Protein AF-A0A1R3L664-F1 (afdb_monomer)

Solvent-accessible surface area (backbone atoms only — not comparable to full-atom values): 15613 Å² total; per-residue (Å²): 133,78,79,76,57,56,64,58,50,55,56,59,74,66,53,54,51,69,59,49,55,58,54,70,74,47,98,76,33,75,44,80,37,55,53,48,30,88,75,47,43,68,49,39,37,76,75,68,62,35,76,42,68,50,37,11,49,63,39,59,48,99,87,72,46,74,72,82,46,66,31,89,98,37,74,29,45,25,65,51,40,22,52,52,50,36,64,74,43,66,68,77,56,63,50,64,65,38,87,75,91,51,81,46,37,48,51,39,30,71,56,20,76,38,68,72,79,79,84,41,71,70,60,43,50,53,51,50,53,57,51,54,76,77,42,92,78,91,79,71,50,44,81,59,94,74,88,62,77,44,43,54,35,54,51,32,64,63,42,74,74,48,61,86,46,64,54,69,38,76,46,76,52,68,72,90,30,82,48,71,42,52,83,74,53,58,65,47,20,63,55,29,36,66,68,16,98,65,64,43,76,48,76,46,78,49,73,61,55,56,58,70,65,20,42,91,41,74,40,52,31,60,57,34,29,55,49,50,47,48,54,39,17,64,76,69,73,25,47,73,43,83,43,43,61,42,52,49,24,38,74,58,48,74,37,64,72,70,80,76,77,77,76,83,125

Sequence (265 aa):
MAARSVLPKFYAEDVHPEGWRVFSAFGKRYVVTANPRIMVEPFVKNFLGADKVLGTEIEVTRSGRATGFVREPGVLVGELKRKAVERELGGEMLPHVGVGDRETDRDFMSICKAVALSREREKDAANIKKLLEEGDLVICPEGTTCREPFLLRFSALFAELTDRIVPVAINTKQSMFYGTSARGWKLFDPYFVFMNPRPTYEITFLNQLPRELTCAGGKSPIEVANYIQRVLGGALGFECTNFTRKDKYAMLAGTDGVVPNKKKG

Organism: Asparagus officinalis (NCBI:txid4686)

InterPro domains:
  IPR002123 Phospholipid/glycerol acyltransferase [SM00563] (30-173)
  IPR023214 HAD superfamily [G3DSA:3.40.50.1000] (19-137)
  IPR056462 Glycerol-3-phosphate acyltransferase RAM2/GPAT1-8, HAD-like domain [PF23270] (2-116)

Secondary structure (DSSP, 8-state):
--SSSHHHHHHHHTS-HHHHHHHHT-SS-EEEEEEEHHHHHHHHHHHH--SEEEEE-EEE-TTS-EEEEEPTT-S--THHHHHHHHHHHTTT---SB----SGGGHHHHTTSSB----S-HHHHHHHHHHHHHHS-----TTSS---SSEEPPPPSHHHHH-S----EEEEEE--S-----TTS-TTHHHHHHHHSSS-EEEEEEPPPPPGGGSGGGT--HHHHHHHHHHHHHHHHTPEE----HHHHHHHHHSS-SPPP-----

pLDDT: mean 80.37, std 14.4, range [33.84, 97.38]

Radius of gyration: 21.71 Å; Cα contacts (8 Å, |Δi|>4): 370; chains: 1; bounding box: 50×45×63 Å

Nearest PDB structures (foldseek):
  3m1y-assembly1_B  TM=6.539E-01  e=5.469E-01  Helicobacter pylori
  3hv2-assembly1_A  TM=5.751E-01  e=2.775E+00  Pseudomonas protegens Pf-5
  4ts5-assembly1_B  TM=4.070E-01  e=1.821E+00  Saccharolobus solfataricus
  7xhj-assembly1_A  TM=4.986E-01  e=4.228E+00  Deinococcus radiodurans R1 = ATCC 13939 = DSM 20539

Foldseek 3Di:
DPPPPPVLVVVLVPPDLVVLVVQVVDPAHEAEELAACVVCVVSCCPPSVHPYYHFFHFDADPVGHGPVHTDPPHGCFAVNSLVSVCVVCVVPDFAQAADDLDPRRVNNRLSHVDHQQNPPLVVSLVSVLVVVVVHDDDDDQQSDDDQPLAGEQGDLSVLVRDLFDKQKAKHWDADPFQLDPLAPPNNCSVVSLVVGPDTDIDIDIDDTDDNCLGVNVVDDSSSSRVVSRVVNCVVSVGHYDHHHCQNVSCVRHVGRPDDPPPDDD

Structure (mmCIF, N/CA/C/O backbone):
data_AF-A0A1R3L664-F1
#
_entry.id   AF-A0A1R3L664-F1
#
loop_
_atom_site.group_PDB
_atom_site.id
_atom_site.type_symbol
_atom_site.label_atom_id
_atom_site.label_alt_id
_atom_site.label_comp_id
_atom_site.label_asym_id
_atom_site.label_entity_id
_atom_site.label_seq_id
_atom_site.pdbx_PDB_ins_code
_atom_site.Cartn_x
_atom_site.Cartn_y
_atom_site.Cartn_z
_atom_site.occupancy
_atom_site.B_iso_or_equiv
_atom_site.auth_seq_id
_atom_site.auth_comp_id
_atom_site.auth_asym_id
_atom_site.auth_atom_id
_atom_site.pdbx_PDB_model_num
ATOM 1 N N . MET A 1 1 ? 25.384 -25.138 -22.104 1.00 43.31 1 MET A N 1
ATOM 2 C CA . MET A 1 1 ? 24.132 -24.424 -21.749 1.00 43.31 1 MET A CA 1
ATOM 3 C C . MET A 1 1 ? 24.065 -23.992 -20.266 1.00 43.31 1 MET A C 1
ATOM 5 O O . MET A 1 1 ? 23.031 -23.499 -19.844 1.00 43.31 1 MET A O 1
ATOM 9 N N . ALA A 1 2 ? 25.154 -24.086 -19.483 1.00 40.94 2 ALA A N 1
ATOM 10 C CA . ALA A 1 2 ? 25.146 -23.864 -18.025 1.00 40.94 2 ALA A CA 1
ATOM 11 C C . ALA A 1 2 ? 25.369 -22.404 -17.555 1.00 40.94 2 ALA A C 1
ATOM 13 O O . ALA A 1 2 ? 25.124 -22.095 -16.397 1.00 40.94 2 ALA A O 1
ATOM 14 N N . ALA A 1 3 ? 25.794 -21.485 -18.433 1.00 41.34 3 ALA A N 1
ATOM 15 C CA . ALA A 1 3 ? 26.107 -20.098 -18.050 1.00 41.34 3 ALA A CA 1
ATOM 16 C C . ALA A 1 3 ? 24.895 -19.137 -18.046 1.00 41.34 3 ALA A C 1
ATOM 18 O O . ALA A 1 3 ? 24.984 -18.037 -17.510 1.00 41.34 3 ALA A O 1
ATOM 19 N N . ARG A 1 4 ? 23.751 -19.526 -18.635 1.00 47.66 4 ARG A N 1
ATOM 20 C CA . ARG A 1 4 ? 22.563 -18.652 -18.773 1.00 47.66 4 ARG A CA 1
ATOM 21 C C . ARG A 1 4 ? 21.697 -18.545 -17.512 1.00 47.66 4 ARG A C 1
ATOM 23 O O . ARG A 1 4 ? 20.854 -17.658 -17.445 1.00 47.66 4 ARG A O 1
ATOM 30 N N . SER A 1 5 ? 21.876 -19.429 -16.536 1.00 54.53 5 SER A N 1
ATOM 31 C CA . SER A 1 5 ? 20.995 -19.553 -15.364 1.00 54.53 5 SER A CA 1
ATOM 32 C C . SER A 1 5 ? 21.541 -18.904 -14.093 1.00 54.53 5 SER A C 1
ATOM 34 O O . SER A 1 5 ? 20.792 -18.733 -13.136 1.00 54.53 5 SER A O 1
ATOM 36 N N . VAL A 1 6 ? 22.819 -18.518 -14.070 1.00 62.19 6 VAL A N 1
ATOM 37 C CA . VAL A 1 6 ? 23.465 -18.005 -12.855 1.00 62.19 6 VAL A CA 1
ATOM 38 C C . VAL A 1 6 ? 22.966 -16.596 -12.524 1.00 62.19 6 VAL A C 1
ATOM 40 O O . VAL A 1 6 ? 22.484 -16.352 -11.424 1.00 62.19 6 VAL A O 1
ATOM 43 N N . LEU A 1 7 ? 23.001 -15.681 -13.494 1.00 67.25 7 LEU A N 1
ATOM 44 C CA . LEU A 1 7 ? 22.648 -14.278 -13.266 1.00 67.25 7 LEU A CA 1
ATOM 45 C C . LEU A 1 7 ? 21.153 -14.054 -12.945 1.00 67.25 7 LEU A C 1
ATOM 47 O O . LEU A 1 7 ? 20.869 -13.339 -11.986 1.00 67.25 7 LEU A O 1
ATOM 51 N N . PRO A 1 8 ? 20.185 -14.686 -13.648 1.00 70.25 8 PRO A N 1
ATOM 52 C CA . PRO A 1 8 ? 18.776 -14.588 -13.265 1.00 70.25 8 PRO A CA 1
ATOM 53 C C . PRO A 1 8 ? 18.496 -15.115 -11.857 1.00 70.25 8 PRO A C 1
ATOM 55 O O . PRO A 1 8 ? 17.687 -14.535 -11.142 1.00 70.25 8 PRO A O 1
ATOM 58 N N . LYS A 1 9 ? 19.183 -16.186 -11.439 1.00 69.31 9 LYS A N 1
ATOM 59 C CA . LYS A 1 9 ? 19.050 -16.726 -10.084 1.00 69.31 9 LYS A CA 1
ATOM 60 C C . LYS A 1 9 ? 19.502 -15.705 -9.036 1.00 69.31 9 LYS A C 1
ATOM 62 O O . LYS A 1 9 ? 18.744 -15.434 -8.114 1.00 69.31 9 LYS A O 1
ATOM 67 N N . PHE A 1 10 ? 20.668 -15.083 -9.226 1.00 70.56 10 PHE A N 1
ATOM 68 C CA . PHE A 1 10 ? 21.146 -14.019 -8.334 1.00 70.56 10 PHE A CA 1
ATOM 69 C C . PHE A 1 10 ? 20.174 -12.832 -8.266 1.00 70.56 10 PHE A C 1
ATOM 71 O O . PHE A 1 10 ? 19.858 -12.359 -7.180 1.00 70.56 10 PHE A O 1
ATOM 78 N N . TYR A 1 11 ? 19.637 -12.383 -9.405 1.00 69.25 11 TYR A N 1
ATOM 79 C CA . TYR A 1 11 ? 18.651 -11.298 -9.411 1.00 69.25 11 TYR A CA 1
ATOM 80 C C . TYR A 1 11 ? 17.331 -11.678 -8.741 1.00 69.25 11 TYR A C 1
ATOM 82 O O . TYR A 1 11 ? 16.733 -10.832 -8.084 1.00 69.25 11 TYR A O 1
ATOM 90 N N . ALA A 1 12 ? 16.876 -12.925 -8.886 1.00 73.25 12 ALA A N 1
ATOM 91 C CA . ALA A 1 12 ? 15.669 -13.413 -8.225 1.00 73.25 12 ALA A CA 1
ATOM 92 C C . ALA A 1 12 ? 15.844 -13.500 -6.699 1.00 73.25 12 ALA A C 1
ATOM 94 O O . ALA A 1 12 ? 14.937 -13.123 -5.962 1.00 73.25 12 ALA A O 1
ATOM 95 N N . GLU A 1 13 ? 17.015 -13.938 -6.226 1.00 71.94 13 GLU A N 1
ATOM 96 C CA . GLU A 1 13 ? 17.358 -13.995 -4.796 1.00 71.94 13 GLU A CA 1
ATOM 97 C C . GLU A 1 13 ? 17.449 -12.603 -4.144 1.00 71.94 13 GLU A C 1
ATOM 99 O O . GLU A 1 13 ? 17.216 -12.469 -2.942 1.00 71.94 13 GLU A O 1
ATOM 104 N N . ASP A 1 14 ? 17.738 -11.562 -4.929 1.00 71.31 14 ASP A N 1
ATOM 105 C CA . ASP A 1 14 ? 17.782 -10.169 -4.471 1.00 71.31 14 ASP A CA 1
ATOM 106 C C . ASP A 1 14 ? 16.427 -9.440 -4.544 1.00 71.31 14 ASP A C 1
ATOM 108 O O . ASP A 1 14 ? 16.324 -8.284 -4.119 1.00 71.31 14 ASP A O 1
ATOM 112 N N . VAL A 1 15 ? 15.360 -10.081 -5.040 1.00 70.69 15 VAL A N 1
ATOM 113 C CA . VAL A 1 15 ? 14.025 -9.466 -5.043 1.00 70.69 15 VAL A CA 1
ATOM 114 C C . VAL A 1 15 ? 13.526 -9.302 -3.610 1.00 70.69 15 VAL A C 1
ATOM 116 O O . VAL A 1 15 ? 13.458 -10.253 -2.833 1.00 70.69 15 VAL A O 1
ATOM 119 N N . HIS A 1 16 ? 13.105 -8.081 -3.267 1.00 71.81 16 HIS A N 1
ATOM 120 C CA . HIS A 1 16 ? 12.584 -7.790 -1.937 1.00 71.81 16 HIS A CA 1
ATOM 121 C C . HIS A 1 16 ? 11.343 -8.657 -1.627 1.00 71.81 16 HIS A C 1
ATOM 123 O O . HIS A 1 16 ? 10.326 -8.515 -2.319 1.00 71.81 16 HIS A O 1
ATOM 129 N N . PRO A 1 17 ? 11.346 -9.472 -0.550 1.00 66.44 17 PRO A N 1
ATOM 130 C CA . PRO A 1 17 ? 10.276 -10.435 -0.275 1.00 66.44 17 PRO A CA 1
ATOM 131 C C . PRO A 1 17 ? 8.874 -9.817 -0.188 1.00 66.44 17 PRO A C 1
ATOM 133 O O . PRO A 1 17 ? 7.928 -10.358 -0.752 1.00 66.44 17 PRO A O 1
ATOM 136 N N . GLU A 1 18 ? 8.723 -8.650 0.453 1.00 62.72 18 GLU A N 1
ATOM 137 C CA . GLU A 1 18 ? 7.417 -7.963 0.505 1.00 62.72 18 GLU A CA 1
ATOM 138 C C . GLU A 1 18 ? 6.971 -7.407 -0.849 1.00 62.72 18 GLU A C 1
ATOM 140 O O . GLU A 1 18 ? 5.781 -7.434 -1.152 1.00 62.72 18 GLU A O 1
ATOM 145 N N . GLY A 1 19 ? 7.909 -6.923 -1.671 1.00 67.00 19 GLY A N 1
ATOM 146 C CA . GLY A 1 19 ? 7.588 -6.424 -3.006 1.00 67.00 19 GLY A CA 1
ATOM 147 C C . GLY A 1 19 ? 7.103 -7.568 -3.889 1.00 67.00 19 GLY A C 1
ATOM 148 O O . GLY A 1 19 ? 6.072 -7.449 -4.545 1.00 67.00 19 GLY A O 1
ATOM 149 N N . TRP A 1 20 ? 7.780 -8.717 -3.810 1.00 76.44 20 TRP A N 1
ATOM 150 C CA . TRP A 1 20 ? 7.365 -9.941 -4.486 1.00 76.44 20 TRP A CA 1
ATOM 151 C C . TRP A 1 20 ? 6.017 -10.470 -3.989 1.00 76.44 20 TRP A C 1
ATOM 153 O O . TRP A 1 20 ? 5.177 -10.851 -4.801 1.00 76.44 20 TRP A O 1
ATOM 163 N N . ARG A 1 21 ? 5.767 -10.454 -2.674 1.00 75.44 21 ARG A N 1
ATOM 164 C CA . ARG A 1 21 ? 4.485 -10.882 -2.094 1.00 75.44 21 ARG A CA 1
ATOM 165 C C . ARG A 1 21 ? 3.314 -10.089 -2.666 1.00 75.44 21 ARG A C 1
ATOM 167 O O . ARG A 1 21 ? 2.293 -10.675 -3.001 1.00 75.44 21 ARG A O 1
ATOM 174 N N . VAL A 1 22 ? 3.461 -8.769 -2.771 1.00 75.88 22 VAL A N 1
ATOM 175 C CA . VAL A 1 22 ? 2.435 -7.914 -3.379 1.00 75.88 22 VAL A CA 1
ATOM 176 C C . VAL A 1 22 ? 2.339 -8.216 -4.870 1.00 75.88 22 VAL A C 1
ATOM 178 O O . VAL A 1 22 ? 1.261 -8.539 -5.342 1.00 75.88 22 VAL A O 1
ATOM 181 N N . PHE A 1 23 ? 3.456 -8.192 -5.598 1.00 82.44 23 PHE A N 1
ATOM 182 C CA . PHE A 1 23 ? 3.488 -8.389 -7.049 1.00 82.44 23 PHE A CA 1
ATOM 183 C C . PHE A 1 23 ? 2.890 -9.732 -7.505 1.00 82.44 23 PHE A C 1
ATOM 185 O O . PHE A 1 23 ? 2.123 -9.772 -8.462 1.00 82.44 23 PHE A O 1
ATOM 192 N N . SER A 1 24 ? 3.200 -10.827 -6.808 1.00 83.00 24 SER A N 1
ATOM 193 C CA . SER A 1 24 ? 2.732 -12.181 -7.144 1.00 83.00 24 SER A CA 1
ATOM 194 C C . SER A 1 24 ? 1.261 -12.443 -6.806 1.00 83.00 24 SER A C 1
ATOM 196 O O . SER A 1 24 ? 0.686 -13.390 -7.336 1.00 83.00 24 SER A O 1
ATOM 198 N N . ALA A 1 25 ? 0.633 -11.608 -5.972 1.00 80.31 25 ALA A N 1
ATOM 199 C CA . ALA A 1 25 ? -0.765 -11.768 -5.572 1.00 80.31 25 ALA A CA 1
ATOM 200 C C . ALA A 1 25 ? -1.781 -11.282 -6.626 1.00 80.31 25 ALA A C 1
ATOM 202 O O . ALA A 1 25 ? -2.979 -11.511 -6.460 1.00 80.31 25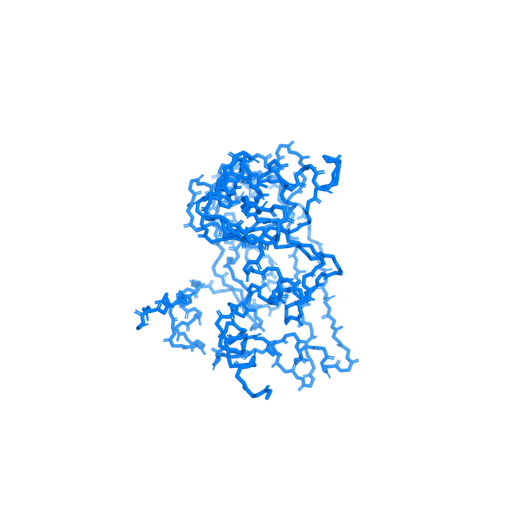 ALA A O 1
ATOM 203 N N . PHE A 1 26 ? -1.337 -10.610 -7.696 1.00 80.69 26 PHE A N 1
ATOM 204 C CA . PHE A 1 26 ? -2.218 -10.053 -8.729 1.00 80.69 26 PHE A CA 1
ATOM 205 C C . PHE A 1 26 ? -2.163 -10.851 -10.031 1.00 80.69 26 PHE A C 1
ATOM 207 O O . PHE A 1 26 ? -1.102 -11.297 -10.462 1.00 80.69 26 PHE A O 1
ATOM 214 N N . GLY A 1 27 ? -3.315 -10.960 -10.701 1.00 85.19 27 GLY A N 1
ATOM 215 C CA . GLY A 1 27 ? -3.420 -11.642 -11.994 1.00 85.19 27 GLY A CA 1
ATOM 216 C C . GLY A 1 27 ? -2.791 -10.882 -13.166 1.00 85.19 27 GLY A C 1
ATOM 217 O O . GLY A 1 27 ? -2.376 -11.516 -14.127 1.00 85.19 27 GLY A O 1
ATOM 218 N N . LYS A 1 28 ? -2.698 -9.544 -13.093 1.00 90.50 28 LYS A N 1
ATOM 219 C CA . LYS A 1 28 ? -2.089 -8.696 -14.132 1.00 90.50 28 LYS A CA 1
ATOM 220 C C . LYS A 1 28 ? -0.966 -7.855 -13.530 1.00 90.50 28 LYS A C 1
ATOM 222 O O . LYS A 1 28 ? -1.206 -7.070 -12.614 1.00 90.50 28 LYS A O 1
ATOM 227 N N . ARG A 1 29 ? 0.254 -8.021 -14.036 1.00 93.06 29 ARG A N 1
ATOM 228 C CA . ARG A 1 29 ? 1.500 -7.565 -13.410 1.00 93.06 29 ARG A CA 1
ATOM 229 C C . ARG A 1 29 ? 2.356 -6.781 -14.397 1.00 93.06 29 ARG A C 1
ATOM 231 O O . ARG A 1 29 ? 2.767 -7.291 -15.438 1.00 93.06 29 ARG A O 1
ATOM 238 N N . TYR A 1 30 ? 2.649 -5.536 -14.043 1.00 94.50 30 TYR A N 1
ATOM 239 C CA . TYR A 1 30 ? 3.444 -4.615 -14.852 1.00 94.50 30 TYR A CA 1
ATOM 240 C C . TYR A 1 30 ? 4.734 -4.263 -14.115 1.00 94.50 30 TYR A C 1
ATOM 242 O O . TYR A 1 30 ? 4.717 -4.025 -12.910 1.00 94.50 30 TYR A O 1
ATOM 250 N N . VAL A 1 31 ? 5.848 -4.195 -14.842 1.00 94.38 31 VAL A N 1
ATOM 251 C CA . VAL A 1 31 ? 7.125 -3.682 -14.328 1.00 94.38 31 VAL A CA 1
ATOM 252 C C . VAL A 1 31 ? 7.443 -2.368 -15.026 1.00 94.38 31 VAL A C 1
ATOM 254 O O . VAL A 1 31 ? 7.498 -2.327 -16.252 1.00 94.38 31 VAL A O 1
ATOM 257 N N . VAL A 1 32 ? 7.685 -1.311 -14.250 1.00 94.38 32 VAL A N 1
ATOM 258 C CA . VAL A 1 32 ? 8.052 0.017 -14.760 1.00 94.38 32 VAL A CA 1
ATOM 259 C C . VAL A 1 32 ? 9.476 0.348 -14.318 1.00 94.38 32 VAL A C 1
ATOM 261 O O . VAL A 1 32 ? 9.757 0.439 -13.124 1.00 94.38 32 VAL A O 1
ATOM 264 N N . THR A 1 33 ? 10.403 0.518 -15.258 1.00 89.44 33 THR A N 1
ATOM 265 C CA . THR A 1 33 ? 11.838 0.630 -14.957 1.00 89.44 33 THR A CA 1
ATOM 266 C C . THR A 1 33 ? 12.525 1.738 -15.749 1.00 89.44 33 THR A C 1
ATOM 268 O O . THR A 1 33 ? 12.215 1.968 -16.908 1.00 89.44 33 THR A O 1
ATOM 271 N N . ALA A 1 34 ? 13.496 2.411 -15.128 1.00 88.75 34 ALA A N 1
ATOM 272 C CA . ALA A 1 34 ? 14.368 3.359 -15.826 1.00 88.75 34 ALA A CA 1
ATOM 273 C C . ALA A 1 34 ? 15.460 2.651 -16.649 1.00 88.75 34 ALA A C 1
ATOM 275 O O . ALA A 1 34 ? 16.098 3.262 -17.505 1.00 88.75 34 ALA A O 1
ATOM 276 N N . ASN A 1 35 ? 15.689 1.359 -16.401 1.00 85.69 35 ASN A N 1
ATOM 277 C CA . ASN A 1 35 ? 16.671 0.581 -17.144 1.00 85.69 35 ASN A CA 1
ATOM 278 C C . ASN A 1 35 ? 16.177 0.295 -18.572 1.00 85.69 35 ASN A C 1
ATOM 280 O O . ASN A 1 35 ? 14.963 0.243 -18.805 1.00 85.69 35 ASN A O 1
ATOM 284 N N . PRO A 1 36 ? 17.092 0.049 -19.526 1.00 86.50 36 PRO A N 1
ATOM 285 C CA . PRO A 1 36 ? 16.715 -0.365 -20.867 1.00 86.50 36 PRO A CA 1
ATOM 286 C C . PRO A 1 36 ? 15.806 -1.599 -20.848 1.00 86.50 36 PRO A C 1
ATOM 288 O O . PRO A 1 36 ? 16.178 -2.633 -20.279 1.00 86.50 36 PRO A O 1
ATOM 291 N N . ARG A 1 37 ? 14.631 -1.523 -21.490 1.00 91.75 37 ARG A N 1
ATOM 292 C CA . ARG A 1 37 ? 13.644 -2.621 -21.482 1.00 91.75 37 ARG A CA 1
ATOM 293 C C . ARG A 1 37 ? 14.264 -3.930 -21.959 1.00 91.75 37 ARG A C 1
ATOM 295 O O . ARG A 1 37 ? 14.068 -4.957 -21.321 1.00 91.75 37 ARG A O 1
ATOM 302 N N . ILE A 1 38 ? 15.075 -3.873 -23.016 1.00 84.19 38 ILE A N 1
ATOM 303 C CA . ILE A 1 38 ? 15.744 -5.041 -23.607 1.00 84.19 38 ILE A CA 1
ATOM 304 C C . ILE A 1 38 ? 16.614 -5.824 -22.607 1.00 84.19 38 ILE A C 1
ATOM 306 O O . ILE A 1 38 ? 16.789 -7.029 -22.763 1.00 84.19 38 ILE A O 1
ATOM 310 N N . MET A 1 39 ? 17.137 -5.166 -21.565 1.00 82.19 39 MET A N 1
ATOM 311 C CA . MET A 1 39 ? 17.951 -5.811 -20.531 1.00 82.19 39 MET A CA 1
ATOM 312 C C . MET A 1 39 ? 17.103 -6.449 -19.428 1.00 82.19 39 MET A C 1
ATOM 314 O O . MET A 1 39 ? 17.485 -7.474 -18.871 1.00 82.19 39 MET A O 1
ATOM 318 N N . VAL A 1 40 ? 15.967 -5.836 -19.089 1.00 84.25 40 VAL A N 1
ATOM 319 C CA . VAL A 1 40 ? 15.145 -6.228 -17.933 1.00 84.25 40 VAL A CA 1
ATOM 320 C C . VAL A 1 40 ? 14.034 -7.195 -18.326 1.00 84.25 40 VAL A C 1
ATOM 322 O O . VAL A 1 40 ? 13.734 -8.126 -17.580 1.00 84.25 40 VAL A O 1
ATOM 325 N N . GLU A 1 41 ? 13.430 -6.996 -19.496 1.00 89.12 41 GLU A N 1
ATOM 326 C CA . GLU A 1 41 ? 12.229 -7.702 -19.940 1.00 89.12 41 GLU A CA 1
ATOM 327 C C . GLU A 1 41 ? 12.379 -9.230 -19.955 1.00 89.12 41 GLU A C 1
ATOM 329 O O . GLU A 1 41 ? 11.503 -9.896 -19.396 1.00 89.12 41 GLU A O 1
ATOM 334 N N . PRO A 1 42 ? 13.481 -9.815 -20.470 1.00 87.69 42 PRO A N 1
ATOM 335 C CA . PRO A 1 42 ? 13.660 -11.263 -20.436 1.00 87.69 42 PRO A CA 1
ATOM 336 C C . PRO A 1 42 ? 13.695 -11.828 -19.014 1.00 87.69 42 PRO A C 1
ATOM 338 O O . PRO A 1 42 ? 13.181 -12.917 -18.778 1.00 87.69 42 PRO A O 1
ATOM 341 N N . PHE A 1 43 ? 14.291 -11.106 -18.062 1.00 84.88 43 PHE A N 1
ATOM 342 C CA . PHE A 1 43 ? 14.362 -11.559 -16.678 1.00 84.88 43 PHE A CA 1
ATOM 343 C C . PHE A 1 43 ? 12.983 -11.502 -16.016 1.00 84.88 43 PHE A C 1
ATOM 345 O O . PHE A 1 43 ? 12.471 -12.514 -15.547 1.00 84.88 43 PHE A O 1
ATOM 352 N N . VAL A 1 44 ? 12.336 -10.338 -16.021 1.00 88.25 44 VAL A N 1
ATOM 353 C CA . VAL A 1 44 ? 11.099 -10.161 -15.249 1.00 88.25 44 VAL A CA 1
ATOM 354 C C . VAL A 1 44 ? 9.912 -10.920 -15.843 1.00 88.25 44 VAL A C 1
ATOM 356 O O . VAL A 1 44 ? 9.057 -11.378 -15.091 1.00 88.25 44 VAL A O 1
ATOM 359 N N . LYS A 1 45 ? 9.864 -11.131 -17.165 1.00 90.94 45 LYS A N 1
ATOM 360 C CA . LYS A 1 45 ? 8.820 -11.968 -17.775 1.00 90.94 45 LYS A CA 1
ATOM 361 C C . LYS A 1 45 ? 9.019 -13.446 -17.450 1.00 90.94 45 LYS A C 1
ATOM 363 O O . LYS A 1 45 ? 8.094 -14.093 -16.975 1.00 90.94 45 LYS A O 1
ATOM 368 N N . ASN A 1 46 ? 10.231 -13.969 -17.652 1.00 87.00 46 ASN A N 1
ATOM 369 C CA . ASN A 1 46 ? 10.476 -15.409 -17.529 1.00 87.00 46 ASN A CA 1
ATOM 370 C C . ASN A 1 46 ? 10.643 -15.886 -16.079 1.00 87.00 46 ASN A C 1
ATOM 372 O O . ASN A 1 46 ? 10.328 -17.034 -15.789 1.00 87.00 46 ASN A O 1
ATOM 376 N N . PHE A 1 47 ? 11.148 -15.035 -15.180 1.00 84.44 47 PHE A N 1
ATOM 377 C CA . PHE A 1 47 ? 11.470 -15.428 -13.801 1.00 84.44 47 PHE A CA 1
ATOM 378 C C . PHE A 1 47 ? 10.519 -14.832 -12.763 1.00 84.44 47 PHE A C 1
ATOM 380 O O . PHE A 1 47 ? 10.291 -15.459 -11.735 1.00 84.44 47 PHE A O 1
ATOM 387 N N . LEU A 1 48 ? 9.951 -13.648 -13.021 1.00 85.06 48 LEU A N 1
ATOM 388 C CA . LEU A 1 48 ? 9.012 -12.996 -12.097 1.00 85.06 48 LEU A CA 1
ATOM 389 C C . LEU A 1 48 ? 7.551 -13.093 -12.568 1.00 85.06 48 LEU A C 1
ATOM 391 O O . LEU A 1 48 ? 6.641 -12.771 -11.813 1.00 85.06 48 LEU A O 1
ATOM 395 N N . GLY A 1 49 ? 7.296 -13.553 -13.796 1.00 89.38 49 GLY A N 1
ATOM 396 C CA . GLY A 1 49 ? 5.941 -13.659 -14.337 1.00 89.38 49 GLY A CA 1
ATOM 397 C C . GLY A 1 49 ? 5.293 -12.306 -14.632 1.00 89.38 49 GLY A C 1
ATOM 398 O O . GLY A 1 49 ? 4.076 -12.186 -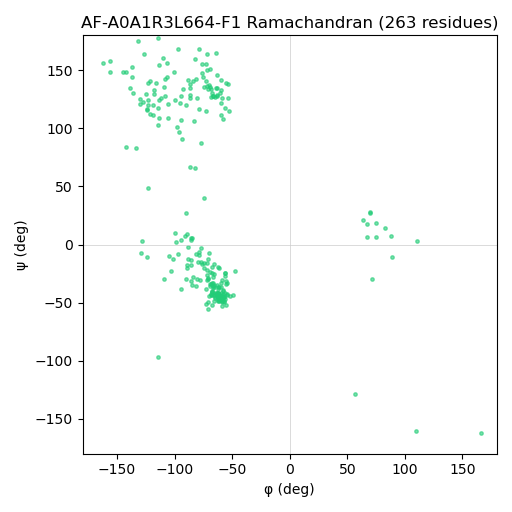14.549 1.00 89.38 49 GLY A O 1
ATOM 399 N N . ALA A 1 50 ? 6.078 -11.270 -14.939 1.00 93.62 50 ALA A N 1
ATOM 400 C CA . ALA A 1 50 ? 5.526 -9.999 -15.398 1.00 93.62 50 ALA A CA 1
ATOM 401 C C . ALA A 1 50 ? 4.800 -10.178 -16.743 1.00 93.62 50 ALA A C 1
ATOM 403 O O . ALA A 1 50 ? 5.348 -10.771 -17.671 1.00 93.62 50 ALA A O 1
ATOM 404 N N . ASP A 1 51 ? 3.610 -9.602 -16.883 1.00 95.12 51 ASP A N 1
ATOM 405 C CA . ASP A 1 51 ? 2.843 -9.641 -18.132 1.00 95.12 51 ASP A CA 1
ATOM 406 C C . ASP A 1 51 ? 3.347 -8.572 -19.114 1.00 95.12 51 ASP A C 1
ATOM 408 O O . ASP A 1 51 ? 3.439 -8.787 -20.328 1.00 95.12 51 ASP A O 1
ATOM 412 N N . LYS A 1 52 ? 3.754 -7.413 -18.584 1.00 95.94 52 LYS A N 1
ATOM 413 C CA . LYS A 1 52 ? 4.263 -6.291 -19.378 1.00 95.94 52 LYS A CA 1
ATOM 414 C C . LYS A 1 52 ? 5.410 -5.569 -18.678 1.00 95.94 52 LYS A C 1
ATOM 416 O O . LYS A 1 52 ? 5.457 -5.472 -17.453 1.00 95.94 52 LYS A O 1
ATOM 421 N N . VAL A 1 53 ? 6.330 -5.040 -19.482 1.00 95.88 53 VAL A N 1
ATOM 422 C CA . VAL A 1 53 ? 7.480 -4.261 -19.017 1.00 95.88 53 VAL A CA 1
ATOM 423 C C . VAL A 1 53 ? 7.513 -2.943 -19.769 1.00 95.88 53 VAL A C 1
ATOM 425 O O . VAL A 1 53 ? 7.567 -2.929 -20.997 1.00 95.88 53 VAL A O 1
ATOM 428 N N . LEU A 1 54 ? 7.477 -1.850 -19.018 1.00 96.31 54 LEU A N 1
ATOM 429 C CA . LEU A 1 54 ? 7.649 -0.489 -19.499 1.00 96.31 54 LEU A CA 1
ATOM 430 C C . LEU A 1 54 ? 9.045 -0.046 -19.063 1.00 96.31 54 LEU A C 1
ATOM 432 O O . LEU A 1 54 ? 9.309 0.104 -17.871 1.00 96.31 54 LEU A O 1
ATOM 436 N N . GLY A 1 55 ? 9.959 0.074 -20.019 1.00 93.69 55 GLY A N 1
ATOM 437 C CA . GLY A 1 55 ? 11.351 0.428 -19.759 1.00 93.69 55 GLY A CA 1
ATOM 438 C C . GLY A 1 55 ? 11.835 1.534 -20.681 1.00 93.69 55 GLY A C 1
ATOM 439 O O . GLY A 1 55 ? 11.127 1.944 -21.597 1.00 93.69 55 GLY A O 1
ATOM 440 N N . THR A 1 56 ? 13.061 1.995 -20.454 1.00 90.38 56 THR A N 1
ATOM 441 C CA . THR A 1 56 ? 13.724 2.919 -21.379 1.00 90.38 56 THR A CA 1
ATOM 442 C C . THR A 1 56 ? 13.958 2.211 -22.715 1.00 90.38 56 THR A C 1
ATOM 444 O O . THR A 1 56 ? 14.539 1.122 -22.754 1.00 90.38 56 THR A O 1
ATOM 447 N N . GLU A 1 57 ? 13.513 2.811 -23.816 1.00 92.94 57 GLU A N 1
ATOM 448 C CA . GLU A 1 57 ? 13.780 2.285 -25.154 1.00 92.94 57 GLU A CA 1
ATOM 449 C C . GLU A 1 57 ? 15.125 2.798 -25.662 1.00 92.94 57 GLU A C 1
ATOM 451 O O . GLU A 1 57 ? 15.462 3.972 -25.513 1.00 92.94 57 GLU A O 1
ATOM 456 N N . ILE A 1 58 ? 15.891 1.914 -26.293 1.00 87.69 58 ILE A N 1
ATOM 457 C CA . ILE A 1 58 ? 17.168 2.262 -26.914 1.00 87.69 58 ILE A CA 1
ATOM 458 C C . ILE A 1 58 ? 17.073 2.118 -28.425 1.00 87.69 58 ILE A C 1
ATOM 460 O O . ILE A 1 58 ? 16.255 1.363 -28.958 1.00 87.69 58 ILE A O 1
ATOM 464 N N . GLU A 1 59 ? 17.915 2.855 -29.126 1.00 89.31 59 GLU A N 1
ATOM 465 C CA . GLU A 1 59 ? 18.040 2.743 -30.562 1.00 89.31 59 GLU A CA 1
ATOM 466 C C . GLU A 1 59 ? 18.672 1.408 -30.951 1.00 89.31 59 GLU A C 1
ATOM 468 O O . GLU A 1 59 ? 19.662 0.942 -30.377 1.00 89.31 59 GLU A O 1
ATOM 473 N N . VAL A 1 60 ? 18.069 0.790 -31.961 1.00 84.88 60 VAL A N 1
ATOM 474 C CA . VAL A 1 60 ? 18.515 -0.473 -32.534 1.00 84.88 60 VAL A CA 1
ATOM 475 C C . VAL A 1 60 ? 18.706 -0.259 -34.028 1.00 84.88 60 VAL A C 1
ATOM 477 O O . VAL A 1 60 ? 17.826 0.282 -34.703 1.00 84.88 60 VAL A O 1
ATOM 480 N N . THR A 1 61 ? 19.865 -0.662 -34.544 1.00 89.25 61 THR A N 1
ATOM 481 C CA . THR A 1 61 ? 20.164 -0.611 -35.977 1.00 89.25 61 THR A CA 1
ATOM 482 C C . THR A 1 61 ? 19.228 -1.533 -36.762 1.00 89.25 61 THR A C 1
ATOM 484 O O . THR A 1 61 ? 18.640 -2.466 -36.218 1.00 89.25 61 THR A O 1
ATOM 487 N N . ARG A 1 62 ? 19.161 -1.361 -38.089 1.00 90.44 62 ARG A N 1
ATOM 488 C CA . ARG A 1 62 ? 18.427 -2.292 -38.974 1.00 90.44 62 ARG A CA 1
ATOM 489 C C . ARG A 1 62 ? 18.901 -3.748 -38.851 1.00 90.44 62 ARG A C 1
ATOM 491 O O . ARG A 1 62 ? 18.133 -4.659 -39.121 1.00 90.44 62 ARG A O 1
ATOM 498 N N . SER A 1 63 ? 20.148 -3.962 -38.425 1.00 90.69 63 SER A N 1
ATOM 499 C CA . SER A 1 63 ? 20.738 -5.282 -38.174 1.00 90.69 63 SER A CA 1
ATOM 500 C C . SER A 1 63 ? 20.471 -5.841 -36.768 1.00 90.69 63 SER A C 1
ATOM 502 O O . SER A 1 63 ? 21.022 -6.882 -36.419 1.00 90.69 63 SER A O 1
ATOM 504 N N . GLY A 1 64 ? 19.658 -5.169 -35.944 1.00 84.62 64 GLY A N 1
ATOM 505 C CA . GLY A 1 64 ? 19.282 -5.646 -34.610 1.00 84.62 64 GLY A CA 1
ATOM 506 C C . GLY A 1 64 ? 20.298 -5.339 -33.504 1.00 84.62 64 GLY A C 1
ATOM 507 O O . GLY A 1 64 ? 20.210 -5.917 -32.423 1.00 84.62 64 GLY A O 1
ATOM 508 N N . ARG A 1 65 ? 21.275 -4.450 -33.738 1.00 83.31 65 ARG A N 1
ATOM 509 C CA . ARG A 1 65 ? 22.302 -4.104 -32.740 1.00 83.31 65 ARG A CA 1
ATOM 510 C C . ARG A 1 65 ? 21.885 -2.868 -31.950 1.00 83.31 65 ARG A C 1
ATOM 512 O O . ARG A 1 65 ? 21.577 -1.840 -32.545 1.00 83.31 65 ARG A O 1
ATOM 519 N N . ALA A 1 66 ? 21.910 -2.961 -30.623 1.00 79.19 66 ALA A N 1
ATOM 520 C CA . ALA A 1 66 ? 21.733 -1.812 -29.740 1.00 79.19 66 ALA A CA 1
ATOM 521 C C . ALA A 1 66 ? 22.877 -0.806 -29.943 1.00 79.19 66 ALA A C 1
ATOM 523 O O . ALA A 1 66 ? 24.045 -1.191 -29.884 1.00 79.19 66 ALA A O 1
ATOM 524 N N . THR A 1 67 ? 22.553 0.465 -30.182 1.00 83.38 67 THR A N 1
ATOM 525 C CA . THR A 1 67 ? 23.557 1.521 -30.416 1.00 83.38 67 THR A CA 1
ATOM 526 C C . THR A 1 67 ? 24.065 2.150 -29.119 1.00 83.38 67 THR A C 1
ATOM 528 O O . THR A 1 67 ? 25.115 2.782 -29.117 1.00 83.38 67 THR A O 1
ATOM 531 N N . GLY A 1 68 ? 23.327 1.972 -28.018 1.00 74.69 68 GLY A N 1
ATOM 532 C CA . GLY A 1 68 ? 23.585 2.624 -26.731 1.00 74.69 68 GLY A CA 1
ATOM 533 C C . GLY A 1 68 ? 22.896 3.983 -26.576 1.00 74.69 68 GLY A C 1
ATOM 534 O O . GLY A 1 68 ? 22.819 4.486 -25.458 1.00 74.69 68 GLY A O 1
ATOM 535 N N . PHE A 1 69 ? 22.337 4.546 -27.651 1.00 81.75 69 PHE A N 1
ATOM 536 C CA . PHE A 1 69 ? 21.547 5.775 -27.586 1.00 81.75 69 PHE A CA 1
ATOM 537 C C . PHE A 1 69 ? 20.116 5.488 -27.134 1.00 81.75 69 PHE A C 1
ATOM 539 O O . PHE A 1 69 ? 19.525 4.465 -27.485 1.00 81.75 69 PHE A O 1
ATOM 546 N N . VAL A 1 70 ? 19.564 6.392 -26.331 1.00 83.62 70 VAL A N 1
ATOM 547 C CA . VAL A 1 70 ? 18.193 6.306 -25.822 1.00 83.62 70 VAL A CA 1
ATOM 548 C C . VAL A 1 70 ? 17.249 6.945 -26.837 1.00 83.62 70 VAL A C 1
ATOM 550 O O . VAL A 1 70 ? 17.533 8.026 -27.344 1.00 83.62 70 VAL A O 1
ATOM 553 N N . ARG A 1 71 ? 16.122 6.288 -27.125 1.00 89.25 71 ARG A N 1
ATOM 554 C CA . ARG A 1 71 ? 15.068 6.852 -27.979 1.00 89.25 71 ARG A CA 1
ATOM 555 C C . ARG A 1 71 ? 14.253 7.894 -27.223 1.00 89.25 71 ARG A C 1
ATOM 557 O O . ARG A 1 71 ? 14.116 7.817 -26.003 1.00 89.25 71 ARG A O 1
ATOM 564 N N . GLU A 1 72 ? 13.635 8.818 -27.952 1.00 88.31 72 GLU A N 1
ATOM 565 C CA . GLU A 1 72 ? 12.608 9.688 -27.374 1.00 88.31 72 GLU A CA 1
ATOM 566 C C . GLU A 1 72 ? 11.505 8.851 -26.689 1.00 88.31 72 GLU A C 1
ATOM 568 O O . GLU A 1 72 ? 11.102 7.812 -27.226 1.00 88.31 72 GLU A O 1
ATOM 573 N N . PRO A 1 73 ? 11.012 9.259 -25.502 1.00 91.25 73 PRO A N 1
ATOM 574 C CA . PRO A 1 73 ? 11.214 10.553 -24.835 1.00 91.25 73 PRO A CA 1
ATOM 575 C C . PRO A 1 73 ? 12.446 10.636 -23.909 1.00 91.25 73 PRO A C 1
ATOM 577 O O . PRO A 1 73 ? 12.578 11.605 -23.167 1.00 91.25 73 PRO A O 1
ATOM 580 N N . GLY A 1 74 ? 13.338 9.642 -23.909 1.00 91.75 74 GLY A N 1
ATOM 581 C CA . GLY A 1 74 ? 14.492 9.590 -23.011 1.00 91.75 74 GLY A CA 1
ATOM 582 C C . GLY A 1 74 ? 14.379 8.501 -21.943 1.00 91.75 74 GLY A C 1
ATOM 583 O O . GLY A 1 74 ? 13.635 7.528 -22.076 1.00 91.75 74 GLY A O 1
ATOM 584 N N . VAL A 1 75 ? 15.161 8.655 -20.872 1.00 89.50 75 VAL A N 1
ATOM 585 C CA . VAL A 1 75 ? 15.190 7.699 -19.756 1.00 89.50 75 VAL A CA 1
ATOM 586 C C . VAL A 1 75 ? 13.857 7.728 -19.009 1.00 89.50 75 VAL A C 1
ATOM 588 O O . VAL A 1 75 ? 13.378 8.789 -18.618 1.00 89.50 75 VAL A O 1
ATOM 591 N N . LEU A 1 76 ? 13.267 6.557 -18.771 1.00 91.81 76 LEU A N 1
ATOM 592 C CA . LEU A 1 76 ? 11.937 6.428 -18.184 1.00 91.81 76 LEU A CA 1
ATOM 593 C C . LEU A 1 76 ? 11.945 6.675 -16.659 1.00 91.81 76 LEU A C 1
ATOM 595 O O . LEU A 1 76 ? 12.064 5.746 -15.855 1.00 91.81 76 LEU A O 1
ATOM 599 N N . VAL A 1 77 ? 11.806 7.939 -16.251 1.00 89.75 77 VAL A N 1
ATOM 600 C CA . VAL A 1 77 ? 11.766 8.394 -14.846 1.00 89.75 77 VAL A CA 1
ATOM 601 C C . VAL A 1 77 ? 10.669 9.437 -14.610 1.00 89.75 77 VAL A C 1
ATOM 603 O O . VAL A 1 77 ? 10.303 10.162 -15.531 1.00 89.75 77 VAL A O 1
ATOM 606 N N . GLY A 1 78 ? 10.153 9.522 -13.377 1.00 88.94 78 GLY A N 1
ATOM 607 C CA . GLY A 1 78 ? 9.200 10.558 -12.961 1.00 88.94 78 GLY A CA 1
ATOM 608 C C . GLY A 1 78 ? 7.947 10.573 -13.833 1.00 88.94 78 GLY A C 1
ATOM 609 O O . GLY A 1 78 ? 7.349 9.525 -14.097 1.00 88.94 78 GLY A O 1
ATOM 610 N N . GLU A 1 79 ? 7.599 11.749 -14.351 1.00 91.38 79 GLU A N 1
ATOM 611 C CA . GLU A 1 79 ? 6.424 11.957 -15.198 1.00 91.38 79 GLU A CA 1
ATOM 612 C C . GLU A 1 79 ? 6.420 11.033 -16.429 1.00 91.38 79 GLU A C 1
ATOM 614 O O . GLU A 1 79 ? 5.361 10.578 -16.863 1.00 91.38 79 GLU A O 1
ATOM 619 N N . LEU A 1 80 ? 7.593 10.668 -16.964 1.00 94.19 80 LEU A N 1
ATOM 620 C CA . LEU A 1 80 ? 7.677 9.734 -18.088 1.00 94.19 80 LEU A CA 1
ATOM 621 C C . LEU A 1 80 ? 7.212 8.324 -17.700 1.00 94.19 80 LEU A C 1
ATOM 623 O O . LEU A 1 80 ? 6.546 7.672 -18.505 1.00 94.19 80 LEU A O 1
ATOM 627 N N . LYS A 1 81 ? 7.479 7.863 -16.465 1.00 93.94 81 LYS A N 1
ATOM 628 C CA . LYS A 1 81 ? 6.923 6.591 -15.963 1.00 93.94 81 LYS A CA 1
ATOM 629 C C . LYS A 1 81 ? 5.405 6.649 -15.903 1.00 93.94 81 LYS A C 1
ATOM 631 O O . LYS A 1 81 ? 4.749 5.716 -16.359 1.00 93.94 81 LYS A O 1
ATOM 636 N N . ARG A 1 82 ? 4.855 7.748 -15.381 1.00 92.25 82 ARG A N 1
ATOM 637 C CA . ARG A 1 82 ? 3.407 7.961 -15.308 1.00 92.25 82 ARG A CA 1
ATOM 638 C C . ARG A 1 82 ? 2.773 7.928 -16.701 1.00 92.25 82 ARG A C 1
ATOM 640 O O . ARG A 1 82 ? 1.898 7.100 -16.936 1.00 92.25 82 ARG A O 1
ATOM 647 N N . LYS A 1 83 ? 3.285 8.730 -17.641 1.00 93.31 83 LYS A N 1
ATOM 648 C CA . LYS A 1 83 ? 2.798 8.785 -19.031 1.00 93.31 83 LYS A CA 1
ATOM 649 C C . LYS A 1 83 ? 2.869 7.429 -19.732 1.00 93.31 83 LYS A C 1
ATOM 651 O O . LYS A 1 83 ? 1.965 7.081 -20.487 1.00 93.31 83 LYS A O 1
ATOM 656 N N . ALA A 1 84 ? 3.926 6.649 -19.492 1.00 94.31 84 ALA A N 1
ATOM 657 C CA . ALA A 1 84 ? 4.045 5.309 -20.061 1.00 94.31 84 ALA A CA 1
ATOM 658 C C . ALA A 1 84 ? 2.970 4.353 -19.525 1.00 94.31 84 ALA A C 1
ATOM 660 O O . ALA A 1 84 ? 2.399 3.593 -20.306 1.00 94.31 84 ALA A O 1
ATOM 661 N N . VAL A 1 85 ? 2.673 4.407 -18.222 1.00 93.12 85 VAL A N 1
ATOM 662 C CA . VAL A 1 85 ? 1.595 3.614 -17.613 1.00 93.12 85 VAL A CA 1
ATOM 663 C C . VAL A 1 85 ? 0.233 4.052 -18.149 1.00 93.12 85 VAL A C 1
ATOM 665 O O . VAL A 1 85 ? -0.530 3.206 -18.603 1.00 93.12 85 VAL A O 1
ATOM 668 N N . GLU A 1 86 ? -0.058 5.353 -18.171 1.00 92.31 86 GLU A N 1
ATOM 669 C CA . GLU A 1 86 ? -1.327 5.889 -18.685 1.00 92.31 86 GLU A CA 1
ATOM 670 C C . GLU A 1 86 ? -1.551 5.497 -20.152 1.00 92.31 86 GLU A C 1
ATOM 672 O O . GLU A 1 86 ? -2.619 4.994 -20.497 1.00 92.31 86 GLU A O 1
ATOM 677 N N . ARG A 1 87 ? -0.529 5.638 -21.011 1.00 91.81 87 ARG A N 1
ATOM 678 C CA . ARG A 1 87 ? -0.607 5.235 -22.424 1.00 91.81 87 ARG A CA 1
ATOM 679 C C . ARG A 1 87 ? -0.868 3.738 -22.582 1.00 91.81 87 ARG A C 1
ATOM 681 O O . ARG A 1 87 ? -1.666 3.351 -23.428 1.00 91.81 87 ARG A O 1
ATOM 688 N N . GLU A 1 88 ? -0.189 2.899 -21.805 1.00 92.88 88 GLU A N 1
ATOM 689 C CA . GLU A 1 88 ? -0.331 1.443 -21.893 1.00 92.88 88 GLU A CA 1
ATOM 690 C C . GLU A 1 88 ? -1.697 0.952 -21.394 1.00 92.88 88 GLU A C 1
ATOM 692 O O . GLU A 1 88 ? -2.221 -0.032 -21.915 1.00 92.88 88 GLU A O 1
ATOM 697 N N . LEU A 1 89 ? -2.276 1.615 -20.391 1.00 88.38 89 LEU A N 1
ATOM 698 C CA . LEU A 1 89 ? -3.569 1.238 -19.815 1.00 88.38 89 LEU A CA 1
ATOM 699 C C . LEU A 1 89 ? -4.759 1.994 -20.430 1.00 88.38 89 LEU A C 1
ATOM 701 O O . LEU A 1 89 ? -5.892 1.802 -19.994 1.00 88.38 89 LEU A O 1
ATOM 705 N N . GLY A 1 90 ? -4.515 2.826 -21.447 1.00 83.56 90 GLY A N 1
ATOM 706 C CA . GLY A 1 90 ? -5.556 3.562 -22.168 1.00 83.56 90 GLY A CA 1
ATOM 707 C C . GLY A 1 90 ? -6.142 4.753 -21.405 1.00 83.56 90 GLY A C 1
ATOM 708 O O . GLY A 1 90 ? -7.227 5.201 -21.747 1.00 83.56 90 GLY A O 1
ATOM 709 N N . GLY A 1 91 ? -5.463 5.258 -20.370 1.00 69.75 91 GLY A N 1
ATOM 710 C CA . GLY A 1 91 ? -5.872 6.426 -19.574 1.00 69.75 91 GLY A CA 1
ATOM 711 C C . GLY A 1 91 ? -7.075 6.210 -18.644 1.00 69.75 91 GLY A C 1
ATOM 712 O O . GLY A 1 91 ? -7.126 6.818 -17.582 1.00 69.75 91 GLY A O 1
ATOM 713 N N . GLU A 1 92 ? -8.004 5.320 -18.994 1.00 68.62 92 GLU A N 1
ATOM 714 C CA . GLU A 1 92 ? -9.209 5.028 -18.205 1.00 68.62 92 GLU A CA 1
ATOM 715 C C . GLU A 1 92 ? -8.970 3.966 -17.120 1.00 68.62 92 GLU A C 1
ATOM 717 O O . GLU A 1 92 ? -9.583 4.004 -16.051 1.00 68.62 92 GLU A O 1
ATOM 722 N N . MET A 1 93 ? -8.060 3.013 -17.358 1.00 71.38 93 MET A N 1
ATOM 723 C CA . MET A 1 93 ? -7.758 1.959 -16.392 1.00 71.38 93 MET A CA 1
ATOM 724 C C . MET A 1 93 ? -6.557 2.339 -15.520 1.00 71.38 93 MET A C 1
ATOM 726 O O . MET A 1 93 ? -5.408 2.283 -15.950 1.00 71.38 93 MET A O 1
ATOM 730 N N . LEU A 1 94 ? -6.818 2.666 -14.256 1.00 78.56 94 LEU A N 1
ATOM 731 C CA . LEU A 1 94 ? -5.771 2.953 -13.275 1.00 78.56 94 LEU A CA 1
ATOM 732 C C . LEU A 1 94 ? -5.218 1.667 -12.635 1.00 78.56 94 LEU A C 1
ATOM 734 O O . LEU A 1 94 ? -5.998 0.755 -12.326 1.00 78.56 94 LEU A O 1
ATOM 738 N N . PRO A 1 95 ? -3.896 1.565 -12.384 1.00 86.94 95 PRO A N 1
ATOM 739 C CA . PRO A 1 95 ? -3.344 0.427 -11.660 1.00 86.94 95 PRO A CA 1
ATOM 740 C C . PRO A 1 95 ? -3.955 0.308 -10.258 1.00 86.94 95 PRO A C 1
ATOM 742 O O . PRO A 1 95 ? -4.150 1.294 -9.551 1.00 86.94 95 PRO A O 1
ATOM 745 N N . HIS A 1 96 ? -4.215 -0.917 -9.807 1.00 83.00 96 HIS A N 1
ATOM 746 C CA . HIS A 1 96 ? -4.779 -1.136 -8.473 1.00 83.00 96 HIS A CA 1
ATOM 747 C C . HIS A 1 96 ? -3.762 -0.884 -7.358 1.00 83.00 96 HIS A C 1
ATOM 749 O O . HIS A 1 96 ? -4.119 -0.334 -6.324 1.00 83.00 96 HIS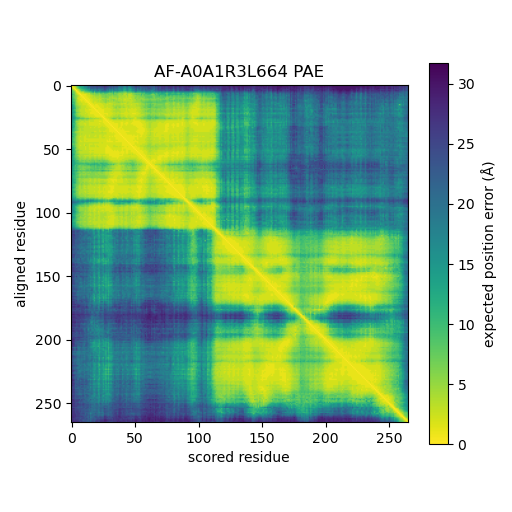 A O 1
ATOM 755 N N . VAL A 1 97 ? -2.500 -1.266 -7.557 1.00 85.31 97 VAL A N 1
ATOM 756 C CA . VAL A 1 97 ? -1.441 -1.144 -6.547 1.00 85.31 97 VAL A CA 1
ATOM 757 C C . VAL A 1 97 ? -0.160 -0.661 -7.209 1.00 85.31 97 VAL A C 1
ATOM 759 O O . VAL A 1 97 ? 0.219 -1.170 -8.264 1.00 85.31 97 VAL A O 1
ATOM 762 N N . GLY A 1 98 ? 0.502 0.309 -6.578 1.00 86.62 98 GLY A N 1
ATOM 763 C CA . GLY A 1 98 ? 1.826 0.792 -6.959 1.00 86.62 98 GLY A CA 1
ATOM 764 C C . GLY A 1 98 ? 2.874 0.359 -5.943 1.00 86.62 98 GLY A C 1
ATOM 765 O O . GLY A 1 98 ? 2.653 0.458 -4.737 1.00 86.62 98 GLY A O 1
ATOM 766 N N . VAL A 1 99 ? 4.022 -0.119 -6.422 1.00 82.06 99 VAL A N 1
ATOM 767 C CA . VAL A 1 99 ? 5.184 -0.433 -5.581 1.00 82.06 99 VAL A CA 1
ATOM 768 C C . VAL A 1 99 ? 6.409 0.227 -6.201 1.00 82.06 99 VAL A C 1
ATOM 770 O O . VAL A 1 99 ? 6.702 0.005 -7.374 1.00 82.06 99 VAL A O 1
ATOM 773 N N . GLY A 1 100 ? 7.119 1.026 -5.412 1.00 79.19 100 GLY A N 1
ATOM 774 C CA . GLY A 1 100 ? 8.312 1.756 -5.825 1.00 79.19 100 GLY A CA 1
ATOM 775 C C . GLY A 1 100 ? 9.107 2.206 -4.606 1.00 79.19 100 GLY A C 1
ATOM 776 O O . GLY A 1 100 ? 8.568 2.306 -3.502 1.00 79.19 100 GLY A O 1
ATOM 777 N N . ASP A 1 101 ? 10.400 2.431 -4.800 1.00 69.94 101 ASP A N 1
ATOM 778 C CA . ASP A 1 101 ? 11.347 2.793 -3.743 1.00 69.94 101 ASP A CA 1
ATOM 779 C C . ASP A 1 101 ? 12.091 4.104 -4.032 1.00 69.94 101 ASP A C 1
ATOM 781 O O . ASP A 1 101 ? 12.747 4.649 -3.143 1.00 69.94 101 ASP A O 1
ATOM 785 N N . ARG A 1 102 ? 11.979 4.643 -5.253 1.00 70.75 102 ARG A N 1
ATOM 786 C CA . ARG A 1 102 ? 12.664 5.867 -5.680 1.00 70.75 102 ARG A CA 1
ATOM 787 C C . ARG A 1 102 ? 11.711 7.042 -5.795 1.00 70.75 102 ARG A C 1
ATOM 789 O O . ARG A 1 102 ? 10.526 6.899 -6.075 1.00 70.75 102 ARG A O 1
ATOM 796 N N . GLU A 1 103 ? 12.261 8.247 -5.679 1.00 68.94 103 GLU A N 1
ATOM 797 C CA . GLU A 1 103 ? 11.487 9.475 -5.897 1.00 68.94 103 GLU A CA 1
ATOM 798 C C . GLU A 1 103 ? 10.892 9.540 -7.307 1.00 68.94 103 GLU A C 1
ATOM 800 O O . GLU A 1 103 ? 9.770 10.003 -7.484 1.00 68.94 103 GLU A O 1
ATOM 805 N N . THR A 1 104 ? 11.600 8.985 -8.292 1.00 78.94 104 THR A N 1
ATOM 806 C CA . THR A 1 104 ? 11.157 8.902 -9.687 1.00 78.94 104 THR A CA 1
ATOM 807 C C . THR A 1 104 ? 10.000 7.927 -9.916 1.00 78.94 104 THR A C 1
ATOM 809 O O . THR A 1 104 ? 9.470 7.889 -11.023 1.00 78.94 104 THR A O 1
ATOM 812 N N . ASP A 1 105 ? 9.604 7.145 -8.908 1.00 80.19 105 ASP A N 1
ATOM 813 C CA . ASP A 1 105 ? 8.445 6.248 -8.960 1.00 80.19 105 ASP A CA 1
ATOM 814 C C . ASP A 1 105 ? 7.152 6.940 -8.513 1.00 80.19 105 ASP A C 1
ATOM 816 O O . ASP A 1 105 ? 6.057 6.480 -8.834 1.00 80.19 105 ASP A O 1
ATOM 820 N N . ARG A 1 106 ? 7.264 8.053 -7.775 1.00 78.44 106 ARG A N 1
ATOM 821 C CA . ARG A 1 106 ? 6.126 8.703 -7.111 1.00 78.44 106 ARG A CA 1
ATOM 822 C C . ARG A 1 106 ? 5.028 9.100 -8.093 1.00 78.44 106 ARG A C 1
ATOM 824 O O . ARG A 1 106 ? 3.859 8.874 -7.801 1.00 78.44 106 ARG A O 1
ATOM 831 N N . ASP A 1 107 ? 5.392 9.604 -9.269 1.00 84.12 107 ASP A N 1
ATOM 832 C CA . ASP A 1 107 ? 4.414 10.083 -10.248 1.00 84.12 107 ASP A CA 1
ATOM 833 C C . ASP A 1 107 ? 3.513 8.960 -10.770 1.00 84.12 107 ASP A C 1
ATOM 835 O O . ASP A 1 107 ? 2.301 9.146 -10.857 1.00 84.12 107 ASP A O 1
ATOM 839 N N . PHE A 1 108 ? 4.058 7.774 -11.066 1.00 87.19 108 PHE A N 1
ATOM 840 C CA . PHE A 1 108 ? 3.216 6.649 -11.484 1.00 87.19 108 PHE A CA 1
ATOM 841 C C . PHE A 1 108 ? 2.512 5.990 -10.290 1.00 87.19 108 PHE A C 1
ATOM 843 O O . PHE A 1 108 ? 1.411 5.480 -10.447 1.00 87.19 108 PHE A O 1
ATOM 850 N N . MET A 1 109 ? 3.102 5.996 -9.090 1.00 83.69 109 MET A N 1
ATOM 851 C CA . MET A 1 109 ? 2.402 5.495 -7.902 1.00 83.69 109 MET A CA 1
ATOM 852 C C . MET A 1 109 ? 1.210 6.381 -7.524 1.00 83.69 109 MET A C 1
ATOM 854 O O . MET A 1 109 ? 0.235 5.879 -6.977 1.00 83.69 109 MET A O 1
ATOM 858 N N . SER A 1 110 ? 1.254 7.676 -7.855 1.00 80.69 110 SER A N 1
ATOM 859 C CA . SER A 1 110 ? 0.167 8.624 -7.580 1.00 80.69 110 SER A CA 1
ATOM 860 C C . SER A 1 110 ? -1.126 8.340 -8.349 1.00 80.69 110 SER A C 1
ATOM 862 O O . SER A 1 110 ? -2.174 8.852 -7.970 1.00 80.69 110 SER A O 1
ATOM 864 N N . ILE A 1 111 ? -1.054 7.531 -9.412 1.00 83.25 111 ILE A N 1
ATOM 865 C CA . ILE A 1 111 ? -2.216 7.087 -10.191 1.00 83.25 111 ILE A CA 1
ATOM 866 C C . ILE A 1 111 ? -2.683 5.678 -9.783 1.00 83.25 111 ILE A C 1
ATOM 868 O O . ILE A 1 111 ? -3.595 5.131 -10.397 1.00 83.25 111 ILE A O 1
ATOM 872 N N . CYS A 1 112 ? -2.052 5.057 -8.779 1.00 84.31 112 CYS A N 1
ATOM 873 C CA . CYS A 1 112 ? -2.430 3.742 -8.267 1.00 84.31 112 CYS A CA 1
ATOM 874 C C . CYS A 1 112 ? -3.484 3.855 -7.155 1.00 84.31 112 CYS A C 1
ATOM 876 O O . CYS A 1 112 ? -3.370 4.709 -6.282 1.00 84.31 112 CYS A O 1
ATOM 878 N N . LYS A 1 113 ? -4.457 2.934 -7.113 1.00 76.25 113 LYS A N 1
ATOM 879 C CA . LYS A 1 113 ? -5.537 2.959 -6.101 1.00 76.25 113 LYS A CA 1
ATOM 880 C C . LYS A 1 113 ? -5.062 2.668 -4.670 1.00 76.25 113 LYS A C 1
ATOM 882 O O . LYS A 1 113 ? -5.619 3.205 -3.721 1.00 76.25 113 LYS A O 1
ATOM 887 N N . ALA A 1 114 ? -4.055 1.812 -4.498 1.00 72.38 114 ALA A N 1
ATOM 888 C CA . ALA A 1 114 ? -3.417 1.545 -3.212 1.00 72.38 114 ALA A CA 1
ATOM 889 C C . ALA A 1 114 ? -1.968 2.040 -3.226 1.00 72.38 114 ALA A C 1
ATOM 891 O O . ALA A 1 114 ? -1.160 1.617 -4.062 1.00 72.38 114 ALA A O 1
ATOM 892 N N . VAL A 1 115 ? -1.650 2.905 -2.263 1.00 66.56 115 VAL A N 1
ATOM 893 C CA . VAL A 1 115 ? -0.354 3.575 -2.136 1.00 66.56 115 VAL A CA 1
ATOM 894 C C . VAL A 1 115 ? 0.300 3.161 -0.820 1.00 66.56 115 VAL A C 1
ATOM 896 O O . VAL A 1 115 ? -0.315 3.221 0.245 1.00 66.56 115 VAL A O 1
ATOM 899 N N . ALA A 1 116 ? 1.557 2.725 -0.880 1.00 66.12 116 ALA A N 1
ATOM 900 C CA . ALA A 1 116 ? 2.351 2.497 0.320 1.00 66.12 116 ALA A CA 1
ATOM 901 C C . ALA A 1 116 ? 2.785 3.841 0.925 1.00 66.12 116 ALA A C 1
ATOM 903 O O . ALA A 1 116 ? 3.261 4.716 0.204 1.00 66.12 116 ALA A O 1
ATOM 904 N N . LEU A 1 117 ? 2.676 3.984 2.248 1.00 69.75 117 LEU A N 1
ATOM 905 C CA . LEU A 1 117 ? 3.176 5.171 2.945 1.00 69.75 117 LEU A CA 1
ATOM 906 C C . LEU A 1 117 ? 4.701 5.268 2.793 1.00 69.75 117 LEU A C 1
ATOM 908 O O . LEU A 1 117 ? 5.430 4.308 3.082 1.00 69.75 117 LEU A O 1
ATOM 912 N N . SER A 1 118 ? 5.187 6.430 2.356 1.00 66.69 118 SER A N 1
ATOM 913 C CA . SER A 1 118 ? 6.597 6.687 2.055 1.00 66.69 118 SER A CA 1
ATOM 914 C C . SER A 1 118 ? 7.450 6.897 3.308 1.00 66.69 118 SER A C 1
ATOM 916 O O . SER A 1 118 ? 8.668 7.022 3.198 1.00 66.69 118 SER A O 1
ATOM 918 N N . ARG A 1 119 ? 6.833 6.884 4.502 1.00 69.44 119 ARG A N 1
ATOM 919 C CA . ARG A 1 119 ? 7.462 7.146 5.814 1.00 69.44 119 ARG A CA 1
ATOM 920 C C . ARG A 1 119 ? 7.931 8.593 5.970 1.00 69.44 119 ARG A C 1
ATOM 922 O O . ARG A 1 119 ? 8.720 8.891 6.863 1.00 69.44 119 ARG A O 1
ATOM 929 N N . GLU A 1 120 ? 7.418 9.483 5.129 1.00 75.50 120 GLU A N 1
ATOM 930 C CA . GLU A 1 120 ? 7.660 10.919 5.181 1.00 75.50 120 GLU A CA 1
ATOM 931 C C . GLU A 1 120 ? 6.330 11.593 5.504 1.00 75.50 120 GLU A C 1
ATOM 933 O O . GLU A 1 120 ? 5.460 11.712 4.643 1.00 75.50 120 GLU A O 1
ATOM 938 N N . ARG A 1 121 ? 6.165 12.017 6.762 1.00 78.69 121 ARG A N 1
ATOM 939 C CA . ARG A 1 121 ? 4.870 12.441 7.317 1.00 78.69 121 ARG A CA 1
ATOM 940 C C . ARG A 1 121 ? 4.160 13.497 6.467 1.00 78.69 121 ARG A C 1
ATOM 942 O O . ARG A 1 121 ? 2.965 13.372 6.243 1.00 78.69 121 ARG A O 1
ATOM 949 N N . GLU A 1 122 ? 4.878 14.514 6.001 1.00 82.50 122 GLU A N 1
ATOM 950 C CA . GLU A 1 122 ? 4.301 15.611 5.210 1.00 82.50 122 GLU A CA 1
ATOM 951 C C . GLU A 1 122 ? 3.826 15.150 3.828 1.00 82.50 122 GLU A C 1
ATOM 953 O O . GLU A 1 122 ? 2.740 15.526 3.387 1.00 82.50 122 GLU A O 1
ATOM 958 N N . LYS A 1 123 ? 4.601 14.285 3.165 1.00 78.06 123 LYS A N 1
ATOM 959 C CA . LYS A 1 123 ? 4.247 13.732 1.850 1.00 78.06 123 LYS A CA 1
ATOM 960 C C . LYS A 1 123 ? 3.082 12.757 1.954 1.00 78.06 123 LYS A C 1
ATOM 962 O O . LYS A 1 123 ? 2.145 12.839 1.165 1.00 78.06 123 LYS A O 1
ATOM 967 N N . ASP A 1 124 ? 3.119 11.880 2.955 1.00 81.81 124 ASP A N 1
ATOM 968 C CA . ASP A 1 124 ? 2.029 10.953 3.251 1.00 81.81 124 ASP A CA 1
ATOM 969 C C . ASP A 1 124 ? 0.738 11.725 3.566 1.00 81.81 124 ASP A C 1
ATOM 971 O O . ASP A 1 124 ? -0.318 11.391 3.035 1.00 81.81 124 ASP A O 1
ATOM 975 N N . ALA A 1 125 ? 0.821 12.815 4.338 1.00 86.62 125 ALA A N 1
ATOM 976 C CA . ALA A 1 125 ? -0.318 13.689 4.613 1.00 86.62 125 ALA A CA 1
ATOM 977 C C . ALA A 1 125 ? -0.900 14.316 3.337 1.00 86.62 125 ALA A C 1
ATOM 979 O O . ALA A 1 125 ? -2.113 14.281 3.139 1.00 86.62 125 ALA A O 1
ATOM 980 N N . ALA A 1 126 ? -0.052 14.879 2.469 1.00 84.75 126 ALA A N 1
ATOM 981 C CA . ALA A 1 126 ? -0.486 15.505 1.221 1.00 84.75 126 ALA A CA 1
ATOM 982 C C . ALA A 1 126 ? -1.166 14.498 0.278 1.00 84.75 126 ALA A C 1
ATOM 984 O O . ALA A 1 126 ? -2.232 14.784 -0.266 1.00 84.75 126 ALA A O 1
ATOM 985 N N . ASN A 1 127 ? -0.593 13.299 0.143 1.00 81.19 127 ASN A N 1
ATOM 986 C CA . ASN A 1 127 ? -1.170 12.233 -0.674 1.00 81.19 127 ASN A CA 1
ATOM 987 C C . ASN A 1 127 ? -2.516 11.752 -0.121 1.00 81.19 127 ASN A C 1
ATOM 989 O O . ASN A 1 127 ? -3.469 11.619 -0.883 1.00 81.19 127 ASN A O 1
ATOM 993 N N . ILE A 1 128 ? -2.617 11.524 1.193 1.00 85.56 128 ILE A N 1
ATOM 994 C CA . ILE A 1 128 ? -3.874 11.094 1.819 1.00 85.56 128 ILE A CA 1
ATOM 995 C C . ILE A 1 128 ? -4.959 12.164 1.645 1.00 85.56 128 ILE A C 1
ATOM 997 O O . ILE A 1 128 ? -6.084 11.809 1.314 1.00 85.56 128 ILE A O 1
ATOM 1001 N N . LYS A 1 129 ? -4.638 13.459 1.810 1.00 87.75 129 LYS A N 1
ATOM 1002 C CA . LYS A 1 129 ? -5.605 14.550 1.577 1.00 87.75 129 LYS A CA 1
ATOM 1003 C C . LYS A 1 129 ? -6.170 14.516 0.164 1.00 87.75 129 LYS A C 1
ATOM 1005 O O . LYS A 1 129 ? -7.383 14.525 0.009 1.00 87.75 129 LYS A O 1
ATOM 1010 N N . LYS A 1 130 ? -5.298 14.409 -0.841 1.00 84.56 130 LYS A N 1
ATOM 1011 C CA . LYS A 1 130 ? -5.718 14.319 -2.241 1.00 84.56 130 LYS A CA 1
ATOM 1012 C C . LYS A 1 130 ? -6.640 13.116 -2.479 1.00 84.56 130 LYS A C 1
ATOM 1014 O O . LYS A 1 130 ? -7.673 13.253 -3.115 1.00 84.56 130 LYS A O 1
ATOM 1019 N N . LEU A 1 131 ? -6.298 11.946 -1.935 1.00 83.50 131 LEU A N 1
ATOM 1020 C CA . LEU A 1 131 ? -7.123 10.741 -2.085 1.00 83.50 131 LEU A CA 1
ATOM 1021 C C . LEU A 1 131 ? -8.486 10.866 -1.386 1.00 83.50 131 LEU A C 1
ATOM 1023 O O . LEU A 1 131 ? -9.479 10.366 -1.903 1.00 83.50 131 LEU A O 1
ATOM 1027 N N . LEU A 1 132 ? -8.548 11.553 -0.241 1.00 87.56 132 LEU A N 1
ATOM 1028 C CA . LEU A 1 132 ? -9.803 11.820 0.471 1.00 87.56 132 LEU A CA 1
ATOM 1029 C C . LEU A 1 132 ? -10.736 12.780 -0.287 1.00 87.56 132 LEU A C 1
ATOM 1031 O O . LEU A 1 132 ? -11.945 12.734 -0.070 1.00 87.56 132 LEU A O 1
ATOM 1035 N N . GLU A 1 133 ? -10.206 13.640 -1.163 1.00 86.06 133 GLU A N 1
ATOM 1036 C CA . GLU A 1 133 ? -11.021 14.478 -2.058 1.00 86.06 133 GLU A CA 1
ATOM 1037 C C . GLU A 1 133 ? -11.692 13.649 -3.165 1.00 86.06 133 GLU A C 1
ATOM 1039 O O . GLU A 1 133 ? -12.770 14.006 -3.637 1.00 86.06 133 GLU A O 1
ATOM 1044 N N . GLU A 1 134 ? -11.075 12.533 -3.563 1.00 83.38 134 GLU A N 1
ATOM 1045 C CA . GLU A 1 134 ? -11.583 11.634 -4.606 1.00 83.38 134 GLU A CA 1
ATOM 1046 C C . GLU A 1 134 ? -12.604 10.615 -4.062 1.00 83.38 134 GLU A C 1
ATOM 1048 O O . GLU A 1 134 ? -13.494 10.184 -4.799 1.00 83.38 134 GLU A O 1
ATOM 1053 N N . GLY A 1 135 ? -12.515 10.232 -2.781 1.00 83.50 135 GLY A N 1
ATOM 1054 C CA . GLY A 1 135 ? -13.471 9.320 -2.150 1.00 83.50 135 GLY A CA 1
ATOM 1055 C C . GLY A 1 135 ? -13.026 8.744 -0.803 1.00 83.50 135 GLY A C 1
ATOM 1056 O O . GLY A 1 135 ? -12.129 9.255 -0.135 1.00 83.50 135 GLY A O 1
ATOM 1057 N N . ASP A 1 136 ? -13.678 7.654 -0.392 1.00 86.56 136 ASP A N 1
ATOM 1058 C CA . ASP A 1 136 ? -13.368 6.968 0.864 1.00 86.56 136 ASP A CA 1
ATOM 1059 C C . ASP A 1 136 ? -12.039 6.194 0.774 1.00 86.56 136 ASP A C 1
ATOM 1061 O O . ASP A 1 136 ? -11.742 5.536 -0.226 1.00 86.56 136 ASP A O 1
ATOM 1065 N N . LEU A 1 137 ? -11.249 6.222 1.853 1.00 88.06 137 LEU A N 1
ATOM 1066 C CA . LEU A 1 137 ? -9.923 5.602 1.919 1.00 88.06 137 LEU A CA 1
ATOM 1067 C C . LEU A 1 137 ? -9.821 4.597 3.072 1.00 88.06 137 LEU A C 1
ATOM 1069 O O . LEU A 1 137 ? -10.248 4.865 4.194 1.00 88.06 137 LEU A O 1
ATOM 1073 N N . VAL A 1 138 ? -9.166 3.461 2.818 1.00 87.44 138 VAL A N 1
ATOM 1074 C CA . VAL A 1 138 ? -8.783 2.496 3.860 1.00 87.44 138 VAL A CA 1
ATOM 1075 C C . VAL A 1 138 ? -7.348 2.771 4.304 1.00 87.44 138 VAL A C 1
ATOM 1077 O O . VAL A 1 138 ? -6.418 2.711 3.500 1.00 87.44 138 VAL A O 1
ATOM 1080 N N . ILE A 1 139 ? -7.156 3.034 5.598 1.00 88.19 139 ILE A N 1
ATOM 1081 C CA . ILE A 1 139 ? -5.839 3.261 6.206 1.00 88.19 139 ILE A CA 1
ATOM 1082 C C . ILE A 1 139 ? -5.575 2.181 7.255 1.00 88.19 139 ILE A C 1
ATOM 1084 O O . ILE A 1 139 ? -6.407 1.939 8.124 1.00 88.19 139 ILE A O 1
ATOM 1088 N N . CYS A 1 140 ? -4.383 1.580 7.216 1.00 88.25 140 CYS A N 1
ATOM 1089 C CA . CYS A 1 140 ? -3.882 0.700 8.274 1.00 88.25 140 CYS A CA 1
ATOM 1090 C C . CYS A 1 140 ? -2.973 1.504 9.223 1.00 88.25 140 CYS A C 1
ATOM 1092 O O . CYS A 1 140 ? -1.786 1.682 8.919 1.00 88.25 140 CYS A O 1
ATOM 1094 N N . PRO A 1 141 ? -3.480 1.997 10.369 1.00 88.69 141 PRO A N 1
ATOM 1095 C CA . PRO A 1 141 ? -2.765 2.968 11.197 1.00 88.69 141 PRO A CA 1
ATOM 1096 C C . PRO A 1 141 ? -1.551 2.387 11.941 1.00 88.69 141 PRO A C 1
ATOM 1098 O O . PRO A 1 141 ? -0.725 3.154 12.432 1.00 88.69 141 PRO A O 1
ATOM 1101 N N . GLU A 1 142 ? -1.401 1.059 11.990 1.00 82.62 142 GLU A N 1
ATOM 1102 C CA . GLU A 1 142 ? -0.223 0.373 12.549 1.00 82.62 142 GLU A CA 1
ATOM 1103 C C . GLU A 1 142 ? 1.053 0.556 11.710 1.00 82.62 142 GLU A C 1
ATOM 1105 O O . GLU A 1 142 ? 2.167 0.401 12.213 1.00 82.62 142 GLU A O 1
ATOM 1110 N N . GLY A 1 143 ? 0.928 0.848 10.408 1.00 70.69 143 GLY A N 1
ATOM 1111 C CA . GLY A 1 143 ? 2.078 1.047 9.510 1.00 70.69 143 GLY A CA 1
ATOM 1112 C C . GLY A 1 143 ? 2.932 -0.207 9.239 1.00 70.69 143 GLY A C 1
ATOM 1113 O O . GLY A 1 143 ? 3.987 -0.131 8.600 1.00 70.69 143 GLY A O 1
ATOM 1114 N N . THR A 1 144 ? 2.505 -1.372 9.723 1.00 66.38 144 THR A N 1
ATOM 1115 C CA . THR A 1 144 ? 3.036 -2.700 9.399 1.00 66.38 144 THR A CA 1
ATOM 1116 C C . THR A 1 144 ? 1.946 -3.732 9.671 1.00 66.38 144 THR A C 1
ATOM 1118 O O . THR A 1 144 ? 1.046 -3.486 10.463 1.00 66.38 144 THR A O 1
ATOM 1121 N N . THR A 1 145 ? 2.021 -4.905 9.049 1.00 69.12 145 THR A N 1
ATOM 1122 C CA . THR A 1 145 ? 1.141 -6.020 9.420 1.00 69.12 145 THR A CA 1
ATOM 1123 C C . THR A 1 145 ? 1.525 -6.555 10.796 1.00 69.12 145 THR A C 1
ATOM 1125 O O . THR A 1 145 ? 2.721 -6.724 11.057 1.00 69.12 145 THR A O 1
ATOM 1128 N N . CYS A 1 146 ? 0.543 -6.855 11.650 1.00 68.88 146 CYS A N 1
ATOM 1129 C CA . CYS A 1 146 ? 0.677 -7.635 12.879 1.00 68.88 146 CYS A CA 1
ATOM 1130 C C . CYS A 1 146 ? -0.239 -8.860 12.837 1.00 68.88 146 CYS A C 1
ATOM 1132 O O . CYS A 1 146 ? -1.320 -8.804 12.264 1.00 68.88 146 CYS A O 1
ATOM 1134 N N . ARG A 1 147 ? 0.254 -9.991 13.342 1.00 70.56 147 ARG A N 1
ATOM 1135 C CA . ARG A 1 147 ? -0.479 -11.268 13.385 1.00 70.56 147 ARG A CA 1
ATOM 1136 C C . ARG A 1 147 ? -0.479 -11.890 14.779 1.00 70.56 147 ARG A C 1
ATOM 1138 O O . ARG A 1 147 ? -1.006 -12.975 14.952 1.00 70.56 147 ARG A O 1
ATOM 1145 N N . GLU A 1 148 ? 0.111 -11.188 15.738 1.00 77.62 148 GLU A N 1
ATOM 1146 C CA . GLU A 1 148 ? 0.042 -11.544 17.148 1.00 77.62 148 GLU A CA 1
ATOM 1147 C C . GLU A 1 148 ? -1.278 -11.009 17.730 1.00 77.62 148 GLU A C 1
ATOM 1149 O O . GLU A 1 148 ? -1.840 -10.072 17.152 1.00 77.62 148 GLU A O 1
ATOM 1154 N N . PRO A 1 149 ? -1.775 -11.543 18.862 1.00 85.00 149 PRO A N 1
ATOM 1155 C CA . PRO A 1 149 ? -3.043 -11.130 19.479 1.00 85.00 149 PRO A CA 1
ATOM 1156 C C . PRO A 1 149 ? -2.949 -9.765 20.194 1.00 85.00 149 PRO A C 1
ATOM 1158 O O . PRO A 1 149 ? -3.493 -9.565 21.281 1.00 85.00 149 PRO A O 1
ATOM 1161 N N . PHE A 1 150 ? -2.236 -8.814 19.592 1.00 86.44 150 PHE A N 1
ATOM 1162 C CA . PHE A 1 150 ? -2.076 -7.454 20.075 1.00 86.44 150 PHE A CA 1
ATOM 1163 C C . PHE A 1 150 ? -2.011 -6.448 18.920 1.00 86.44 150 PHE A C 1
ATOM 1165 O O . PHE A 1 150 ? -1.489 -6.732 17.838 1.00 86.44 150 PHE A O 1
ATOM 1172 N N . LEU A 1 151 ? -2.504 -5.240 19.177 1.00 89.94 151 LEU A N 1
ATOM 1173 C CA . LEU A 1 151 ? -2.429 -4.098 18.274 1.00 89.94 151 LEU A CA 1
ATOM 1174 C C . LEU A 1 151 ? -1.190 -3.260 18.590 1.00 89.94 151 LEU A C 1
ATOM 1176 O O . LEU A 1 151 ? -0.919 -2.927 19.749 1.00 89.94 151 LEU A O 1
ATOM 1180 N N . LEU A 1 152 ? -0.452 -2.880 17.548 1.00 89.56 152 LEU A N 1
ATOM 1181 C CA . LEU A 1 152 ? 0.634 -1.904 17.653 1.00 89.56 152 LEU A CA 1
ATOM 1182 C C . LEU A 1 152 ? 0.093 -0.492 17.866 1.00 89.56 152 LEU A C 1
ATOM 1184 O O . LEU A 1 152 ? -1.072 -0.209 17.580 1.00 89.56 152 LEU A O 1
ATOM 1188 N N . ARG A 1 153 ? 0.967 0.419 18.302 1.00 91.50 153 ARG A N 1
ATOM 1189 C CA . ARG A 1 153 ? 0.640 1.840 18.434 1.00 91.50 153 ARG A CA 1
ATOM 1190 C C . ARG A 1 153 ? 0.211 2.423 17.087 1.00 91.50 153 ARG A C 1
ATOM 1192 O O . ARG A 1 153 ? 0.972 2.396 16.118 1.00 91.50 153 ARG A O 1
ATOM 1199 N N . PHE A 1 154 ? -0.958 3.048 17.052 1.00 93.38 154 PHE A N 1
ATOM 1200 C CA . PHE A 1 154 ? -1.461 3.706 15.849 1.00 93.38 154 PHE A CA 1
ATOM 1201 C C . PHE A 1 154 ? -0.748 5.036 15.578 1.00 93.38 154 PHE A C 1
ATOM 1203 O O . PHE A 1 154 ? -0.372 5.777 16.489 1.00 93.38 154 PHE A O 1
ATOM 1210 N N . SER A 1 155 ? -0.540 5.348 14.299 1.00 90.12 155 SER A N 1
ATOM 1211 C CA . SER A 1 155 ? -0.204 6.703 13.859 1.00 90.12 155 SER A CA 1
ATOM 1212 C C . SER A 1 155 ? -1.425 7.610 13.988 1.00 90.12 155 SER A C 1
ATOM 1214 O O . SER A 1 155 ? -2.508 7.231 13.560 1.00 90.12 155 SER A O 1
ATOM 1216 N N . ALA A 1 156 ? -1.241 8.825 14.505 1.00 93.12 156 ALA A N 1
ATOM 1217 C CA . ALA A 1 156 ? -2.311 9.817 14.613 1.00 93.12 156 ALA A CA 1
ATOM 1218 C C . ALA A 1 156 ? -2.627 10.541 13.291 1.00 93.12 156 ALA A C 1
ATOM 1220 O O . ALA A 1 156 ? -3.598 11.289 13.226 1.00 93.12 156 ALA A O 1
ATOM 1221 N N . LEU A 1 157 ? -1.837 10.304 12.233 1.00 91.69 157 LEU A N 1
ATOM 1222 C CA . LEU A 1 157 ? -1.924 11.057 10.980 1.00 91.69 157 LEU A CA 1
ATOM 1223 C C . LEU A 1 157 ? -3.335 11.049 10.380 1.00 91.69 157 LEU A C 1
ATOM 1225 O O . LEU A 1 157 ? -3.815 12.091 9.974 1.00 91.69 157 LEU A O 1
ATOM 1229 N N . PHE A 1 158 ? -4.026 9.909 10.354 1.00 92.38 158 PHE A N 1
ATOM 1230 C CA . PHE A 1 158 ? -5.366 9.843 9.759 1.00 92.38 158 PHE A CA 1
ATOM 1231 C C . PHE A 1 158 ? -6.389 10.725 10.497 1.00 92.38 158 PHE A C 1
ATOM 1233 O O . PHE A 1 158 ? -7.248 11.323 9.855 1.00 92.38 158 PHE A O 1
ATOM 1240 N N . ALA A 1 159 ? -6.270 10.848 11.824 1.00 94.38 159 ALA A N 1
ATOM 1241 C CA . ALA A 1 159 ? -7.171 11.654 12.645 1.00 94.38 159 ALA A CA 1
ATOM 1242 C C . ALA A 1 159 ? -6.953 13.161 12.441 1.00 94.38 159 ALA A C 1
ATOM 1244 O O . ALA A 1 159 ? -7.853 13.952 12.691 1.00 94.38 159 ALA A O 1
ATOM 1245 N N . GLU A 1 160 ? -5.774 13.573 11.966 1.00 93.69 160 GLU A N 1
ATOM 1246 C CA . GLU A 1 160 ? -5.503 14.963 11.574 1.00 93.69 160 GLU A CA 1
ATOM 1247 C C . GLU A 1 160 ? -6.153 15.340 10.237 1.00 93.69 160 GLU A C 1
ATOM 1249 O O . GLU A 1 160 ? -6.275 16.521 9.920 1.00 93.69 160 GLU A O 1
ATOM 1254 N N . LEU A 1 161 ? -6.501 14.343 9.419 1.00 93.12 161 LEU A N 1
ATOM 1255 C CA . LEU A 1 161 ? -6.872 14.538 8.019 1.00 93.12 161 LEU A CA 1
ATOM 1256 C C . LEU A 1 161 ? -8.378 14.451 7.773 1.00 93.12 161 LEU A C 1
ATOM 1258 O O . LEU A 1 161 ? -8.849 14.987 6.774 1.00 93.12 161 LEU A O 1
ATOM 1262 N N . THR A 1 162 ? -9.129 13.787 8.652 1.00 93.75 162 THR A N 1
ATOM 1263 C CA . THR A 1 162 ? -10.582 13.645 8.525 1.00 93.75 162 THR A CA 1
ATOM 1264 C C . THR A 1 162 ? -11.246 13.385 9.874 1.00 93.75 162 THR A C 1
ATOM 1266 O O . THR A 1 162 ? -10.688 12.710 10.737 1.00 93.75 162 THR A O 1
ATOM 1269 N N . ASP A 1 163 ? -12.477 13.873 10.023 1.00 93.56 163 ASP A N 1
ATOM 1270 C CA . ASP A 1 163 ? -13.366 13.564 11.148 1.00 93.56 163 ASP A CA 1
ATOM 1271 C C . ASP A 1 163 ? -14.374 12.449 10.818 1.00 93.56 163 ASP A C 1
ATOM 1273 O O . ASP A 1 163 ? -15.093 11.964 11.687 1.00 93.56 163 ASP A O 1
ATOM 1277 N N . ARG A 1 164 ? -14.452 12.006 9.558 1.00 94.19 164 ARG A N 1
ATOM 1278 C CA . ARG A 1 164 ? -15.334 10.906 9.145 1.00 94.19 164 ARG A CA 1
ATOM 1279 C C . ARG A 1 164 ? -14.554 9.600 9.195 1.00 94.19 164 ARG A C 1
ATOM 1281 O O . ARG A 1 164 ? -13.892 9.232 8.230 1.00 94.19 164 ARG A O 1
ATOM 1288 N N . ILE A 1 165 ? -14.609 8.926 10.342 1.00 96.12 165 ILE A N 1
ATOM 1289 C CA . ILE A 1 165 ? -13.789 7.740 10.614 1.00 96.12 165 ILE A CA 1
ATOM 1290 C C . ILE A 1 165 ? -14.684 6.554 10.971 1.00 96.12 165 ILE A C 1
ATOM 1292 O O . ILE A 1 165 ? -15.454 6.621 11.928 1.00 96.12 165 ILE A O 1
ATOM 1296 N N . VAL A 1 166 ? -14.542 5.453 10.231 1.00 96.44 166 VAL A N 1
ATOM 1297 C CA . VAL A 1 166 ? -15.209 4.169 10.493 1.00 96.44 166 VAL A CA 1
ATOM 1298 C C . VAL A 1 166 ? -14.144 3.139 10.883 1.00 96.44 166 VAL A C 1
ATOM 1300 O O . VAL A 1 166 ? -13.355 2.734 10.027 1.00 96.44 166 VAL A O 1
ATOM 1303 N N . PRO A 1 167 ? -14.066 2.712 12.156 1.00 96.19 167 PRO A N 1
ATOM 1304 C CA . PRO A 1 167 ? -13.142 1.662 12.561 1.00 96.19 167 PRO A CA 1
ATOM 1305 C C . PRO A 1 167 ? -13.558 0.310 11.974 1.00 96.19 167 PRO A C 1
ATOM 1307 O O . PRO A 1 167 ? -14.720 -0.089 12.066 1.00 96.19 167 PRO A O 1
ATOM 1310 N N . VAL A 1 168 ? -12.597 -0.422 11.413 1.00 93.94 168 VAL A N 1
ATOM 1311 C CA . VAL A 1 168 ? -12.817 -1.765 10.865 1.00 93.94 168 VAL A CA 1
ATOM 1312 C C . VAL A 1 168 ? -11.849 -2.732 11.530 1.00 93.94 168 VAL A C 1
ATOM 1314 O O . VAL A 1 168 ? -10.632 -2.597 11.404 1.00 93.94 168 VAL A O 1
ATOM 1317 N N . ALA A 1 169 ? -12.392 -3.702 12.259 1.00 92.50 169 ALA A N 1
ATOM 1318 C CA . ALA A 1 169 ? -11.627 -4.767 12.886 1.00 92.50 169 ALA A CA 1
ATOM 1319 C C . ALA A 1 169 ? -11.436 -5.912 11.887 1.00 92.50 169 ALA A C 1
ATOM 1321 O O . ALA A 1 169 ? -12.402 -6.378 11.286 1.00 92.50 169 ALA A O 1
ATOM 1322 N N . ILE A 1 170 ? -10.192 -6.359 11.707 1.00 87.69 170 ILE A N 1
ATOM 1323 C CA . ILE A 1 170 ? -9.851 -7.466 10.809 1.00 87.69 170 ILE A CA 1
ATOM 1324 C C . ILE A 1 170 ? -9.105 -8.525 11.614 1.00 87.69 170 ILE A C 1
ATOM 1326 O O . ILE A 1 170 ? -7.995 -8.280 12.083 1.00 87.69 170 ILE A O 1
ATOM 1330 N N . ASN A 1 171 ? -9.695 -9.711 11.741 1.00 84.31 171 ASN A N 1
ATOM 1331 C CA . ASN A 1 171 ? -9.067 -10.865 12.371 1.00 84.31 171 ASN A CA 1
ATOM 1332 C C . ASN A 1 171 ? -8.69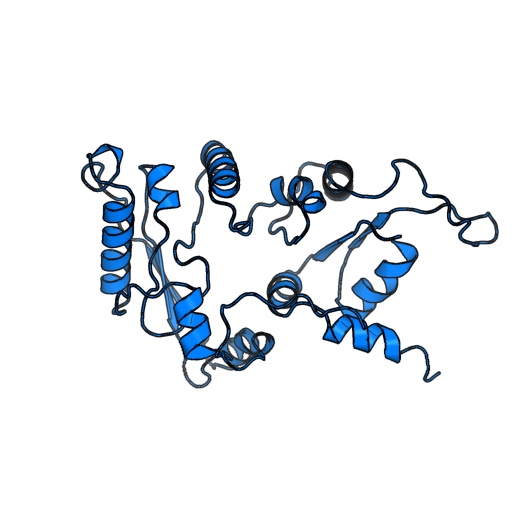7 -11.907 11.312 1.00 84.31 171 ASN A C 1
ATOM 1334 O O . ASN A 1 171 ? -9.534 -12.321 10.512 1.00 84.31 171 ASN A O 1
ATOM 1338 N N . THR A 1 172 ? -7.443 -12.355 11.312 1.00 77.25 172 THR A N 1
ATOM 1339 C CA . THR A 1 172 ? -7.004 -13.463 10.454 1.00 77.25 172 THR A CA 1
ATOM 1340 C C . THR A 1 172 ? -7.004 -14.740 11.281 1.00 77.25 172 THR A C 1
ATOM 1342 O O . THR A 1 172 ? -6.066 -14.987 12.036 1.00 77.25 172 THR A O 1
ATOM 1345 N N . LYS A 1 173 ? -8.034 -15.576 11.135 1.00 74.50 173 LYS A N 1
ATOM 1346 C CA . LYS A 1 173 ? -8.083 -16.876 11.806 1.00 74.50 173 LYS A CA 1
ATOM 1347 C C . LYS A 1 173 ? -7.093 -17.831 11.147 1.00 74.50 173 LYS A C 1
ATOM 1349 O O . LYS A 1 173 ? -7.233 -18.201 9.981 1.00 74.50 173 LYS A O 1
ATOM 1354 N N . GLN A 1 174 ? -6.088 -18.219 11.920 1.00 68.00 174 GLN A N 1
ATOM 1355 C CA . GLN A 1 174 ? -5.100 -19.235 11.569 1.00 68.00 174 GLN A CA 1
ATOM 1356 C C . GLN A 1 174 ? -5.370 -20.478 12.425 1.00 68.00 174 GLN A C 1
ATOM 1358 O O . GLN A 1 174 ? -5.781 -20.350 13.576 1.00 68.00 174 GLN A O 1
ATOM 1363 N N . SER A 1 175 ? -5.199 -21.675 11.858 1.00 69.31 175 SER A N 1
ATOM 1364 C CA . SER A 1 175 ? -5.425 -22.940 12.564 1.00 69.31 175 SER A CA 1
ATOM 1365 C C . SER A 1 175 ? -4.119 -23.713 12.734 1.00 69.31 175 SER A C 1
ATOM 1367 O O . SER A 1 175 ? -3.359 -23.440 13.654 1.00 69.31 175 SER A O 1
ATOM 1369 N N . MET A 1 176 ? -3.841 -24.668 11.852 1.00 69.38 176 MET A N 1
ATOM 1370 C CA . MET A 1 176 ? -2.701 -25.581 11.942 1.00 69.38 176 MET A CA 1
ATOM 1371 C C . MET A 1 176 ? -1.350 -24.909 11.650 1.00 69.38 176 MET A C 1
ATOM 1373 O O . MET A 1 176 ? -0.333 -25.319 12.203 1.00 69.38 176 MET A O 1
ATOM 1377 N N . PHE A 1 177 ? -1.320 -23.885 10.795 1.00 70.94 177 PHE A N 1
ATOM 1378 C CA . PHE A 1 177 ? -0.087 -23.254 10.325 1.00 70.94 177 PHE A CA 1
ATOM 1379 C C . PHE A 1 177 ? -0.068 -21.762 10.662 1.00 70.94 177 PHE A C 1
ATOM 1381 O O . PHE A 1 177 ? -0.826 -20.965 10.099 1.00 70.94 177 PHE A O 1
ATOM 1388 N N . TYR A 1 178 ? 0.842 -21.381 11.561 1.00 66.12 178 TYR A N 1
ATOM 1389 C CA . TYR A 1 178 ? 1.056 -19.993 11.963 1.00 66.12 178 TYR A CA 1
ATOM 1390 C C . TYR A 1 178 ? 1.983 -19.293 10.963 1.00 66.12 178 TYR A C 1
ATOM 1392 O O . TYR A 1 178 ? 3.182 -19.560 10.893 1.00 66.12 178 TYR A O 1
ATOM 1400 N N . GLY A 1 179 ? 1.420 -18.412 10.137 1.00 58.28 179 GLY A N 1
ATOM 1401 C CA . GLY A 1 179 ? 2.174 -17.680 9.119 1.00 58.28 179 GLY A CA 1
ATOM 1402 C C . GLY A 1 179 ? 2.884 -16.458 9.691 1.00 58.28 179 GLY A C 1
ATOM 1403 O O . GLY A 1 179 ? 2.500 -15.343 9.347 1.00 58.28 179 GLY A O 1
ATOM 1404 N N . THR A 1 180 ? 3.867 -16.632 10.578 1.00 60.38 180 THR A N 1
ATOM 1405 C CA . THR A 1 180 ? 4.710 -15.531 11.083 1.00 60.38 180 THR A CA 1
ATOM 1406 C C . THR A 1 180 ? 6.196 -15.901 11.056 1.00 60.38 180 THR A C 1
ATOM 1408 O O . THR A 1 180 ? 6.836 -16.277 12.034 1.00 60.38 180 THR A O 1
ATOM 1411 N N . SER A 1 181 ? 6.824 -15.742 9.902 1.00 53.75 181 SER A N 1
ATOM 1412 C CA . SER A 1 181 ? 8.271 -15.888 9.755 1.00 53.75 181 SER A CA 1
ATOM 1413 C C . SER A 1 181 ? 8.972 -14.567 10.078 1.00 53.75 181 SER A C 1
ATOM 1415 O O . SER A 1 181 ? 9.612 -13.921 9.246 1.00 53.75 181 SER A O 1
ATOM 1417 N N . ALA A 1 182 ? 8.898 -14.164 11.348 1.00 48.53 182 ALA A N 1
ATOM 1418 C CA . ALA A 1 182 ? 9.678 -13.034 11.846 1.00 48.53 182 ALA A CA 1
ATOM 1419 C C . ALA A 1 182 ? 11.201 -13.259 11.731 1.00 48.53 182 ALA A C 1
ATOM 1421 O O . ALA A 1 182 ? 11.957 -12.298 11.654 1.00 48.53 182 ALA A O 1
ATOM 1422 N N . ARG A 1 183 ? 11.650 -14.518 11.618 1.00 49.09 183 ARG A N 1
ATOM 1423 C CA . ARG A 1 183 ? 13.064 -14.916 11.474 1.00 49.09 183 ARG A CA 1
ATOM 1424 C C . ARG A 1 183 ? 13.574 -15.008 10.024 1.00 49.09 183 ARG A C 1
ATOM 1426 O O . ARG A 1 183 ? 14.511 -15.748 9.748 1.00 49.09 183 ARG A O 1
ATOM 1433 N N . GLY A 1 184 ? 12.987 -14.249 9.095 1.00 51.03 184 GLY A N 1
ATOM 1434 C CA . GLY A 1 184 ? 13.683 -13.883 7.850 1.00 51.03 184 GLY A CA 1
ATOM 1435 C C . GLY A 1 184 ? 13.185 -14.497 6.540 1.00 51.03 184 GLY A C 1
ATOM 1436 O O . GLY A 1 184 ? 13.757 -14.185 5.503 1.00 51.03 184 GLY A O 1
ATOM 1437 N N . TRP A 1 185 ? 12.104 -15.285 6.535 1.00 51.69 185 TRP A N 1
ATOM 1438 C CA . TRP A 1 185 ? 11.526 -15.835 5.295 1.00 51.69 185 TRP A CA 1
ATOM 1439 C C . TRP A 1 185 ? 10.055 -15.450 5.107 1.00 51.69 185 TRP A C 1
ATOM 1441 O O . TRP A 1 185 ? 9.229 -16.296 4.772 1.00 51.69 185 TRP A O 1
ATOM 1451 N N . LYS A 1 186 ? 9.739 -14.155 5.270 1.00 51.50 186 LYS A N 1
ATOM 1452 C CA . LYS A 1 186 ? 8.378 -13.578 5.153 1.00 51.50 186 LYS A CA 1
ATOM 1453 C C . LYS A 1 186 ? 7.589 -14.008 3.914 1.00 51.50 186 LYS A C 1
ATOM 1455 O O . LYS A 1 186 ? 6.361 -13.983 3.924 1.00 51.50 186 LYS A O 1
ATOM 1460 N N . LEU A 1 187 ? 8.284 -14.434 2.859 1.00 50.44 187 LEU A N 1
ATOM 1461 C CA . LEU A 1 187 ? 7.688 -15.033 1.669 1.00 50.44 187 LEU A CA 1
ATOM 1462 C C . LEU A 1 187 ? 6.794 -16.245 1.976 1.00 50.44 187 LEU A C 1
ATOM 1464 O O . LEU A 1 187 ? 5.797 -16.450 1.291 1.00 50.44 187 LEU A O 1
ATOM 1468 N N . PHE A 1 188 ? 7.121 -17.038 2.995 1.00 57.59 188 PHE A N 1
ATOM 1469 C CA . PHE A 1 188 ? 6.329 -18.213 3.341 1.00 57.59 188 PHE A CA 1
ATOM 1470 C C . PHE A 1 188 ? 5.095 -17.889 4.179 1.00 57.59 188 PHE A C 1
ATOM 1472 O O . PHE A 1 188 ? 4.252 -18.758 4.354 1.00 57.59 188 PHE A O 1
ATOM 1479 N N . ASP A 1 189 ? 4.920 -16.661 4.664 1.00 65.62 189 ASP A N 1
ATOM 1480 C CA . ASP A 1 189 ? 3.764 -16.327 5.496 1.00 65.62 189 ASP A CA 1
ATOM 1481 C C . ASP A 1 189 ? 2.419 -16.575 4.791 1.00 65.62 189 ASP A C 1
ATOM 1483 O O . ASP A 1 189 ? 1.564 -17.230 5.388 1.00 65.62 189 ASP A O 1
ATOM 1487 N N . PRO A 1 190 ? 2.195 -16.123 3.537 1.00 57.22 190 PRO A N 1
ATOM 1488 C CA . PRO A 1 190 ? 1.007 -16.507 2.780 1.00 57.22 190 PRO A CA 1
ATOM 1489 C C . PRO A 1 190 ? 0.938 -18.010 2.514 1.00 57.22 190 PRO A C 1
ATOM 1491 O O . PRO A 1 190 ? -0.143 -18.576 2.594 1.00 57.22 190 PRO A O 1
ATOM 1494 N N . TYR A 1 191 ? 2.071 -18.662 2.235 1.00 64.50 191 TYR A N 1
ATOM 1495 C CA . TYR A 1 191 ? 2.119 -20.111 2.021 1.00 64.50 191 TYR A CA 1
ATOM 1496 C C . TYR A 1 191 ? 1.602 -20.863 3.257 1.00 64.50 191 TYR A C 1
ATOM 1498 O O . TYR A 1 191 ? 0.679 -21.662 3.146 1.00 64.50 191 TYR A O 1
ATOM 1506 N N . PHE A 1 192 ? 2.097 -20.528 4.452 1.00 67.19 192 PHE A N 1
ATOM 1507 C CA . PHE A 1 192 ? 1.607 -21.067 5.721 1.00 67.19 192 PHE A CA 1
ATOM 1508 C C . PHE A 1 192 ? 0.138 -20.716 5.967 1.00 67.19 192 PHE A C 1
ATOM 1510 O O . PHE A 1 192 ? -0.629 -21.590 6.356 1.00 67.19 192 PHE A O 1
ATOM 1517 N N . VAL A 1 193 ? -0.292 -19.480 5.686 1.00 66.75 193 VAL A N 1
ATOM 1518 C CA . VAL A 1 193 ? -1.712 -19.100 5.790 1.00 66.75 193 VAL A CA 1
ATOM 1519 C C . VAL A 1 193 ? -2.586 -19.994 4.905 1.00 66.75 193 VAL A C 1
ATOM 1521 O O . VAL A 1 193 ? -3.557 -20.546 5.414 1.00 66.75 193 VAL A O 1
ATOM 1524 N N . PHE A 1 194 ? -2.236 -20.197 3.633 1.00 67.19 194 PHE A N 1
ATOM 1525 C CA . PHE A 1 194 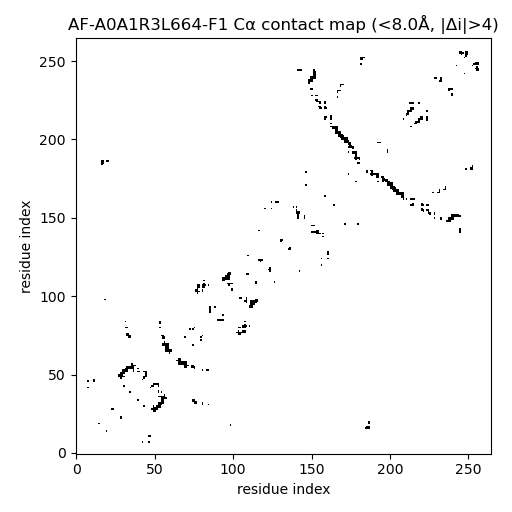? -3.026 -20.994 2.686 1.00 67.19 194 PHE A CA 1
ATOM 1526 C C . PHE A 1 194 ? -2.914 -22.510 2.882 1.00 67.19 194 PHE A C 1
ATOM 1528 O O . PHE A 1 194 ? -3.784 -23.235 2.411 1.00 67.19 194 PHE A O 1
ATOM 1535 N N . MET A 1 195 ? -1.906 -23.002 3.605 1.00 70.12 195 MET A N 1
ATOM 1536 C CA . MET A 1 195 ? -1.864 -24.403 4.040 1.00 70.12 195 MET A CA 1
ATOM 1537 C C . MET A 1 195 ? -2.871 -24.716 5.152 1.00 70.12 195 MET A C 1
ATOM 1539 O O . MET A 1 195 ? -3.148 -25.887 5.413 1.00 70.12 195 MET A O 1
ATOM 1543 N N . ASN A 1 196 ? -3.433 -23.704 5.825 1.00 63.91 196 ASN A N 1
ATOM 1544 C CA . ASN A 1 196 ? -4.526 -23.954 6.756 1.00 63.91 196 ASN A CA 1
ATOM 1545 C C . ASN A 1 196 ? -5.728 -24.514 5.980 1.00 63.91 196 ASN A C 1
ATOM 1547 O O . ASN A 1 196 ? -6.110 -23.923 4.974 1.00 63.91 196 ASN A O 1
ATOM 1551 N N . PRO A 1 197 ? -6.396 -25.581 6.458 1.00 72.88 197 PRO A N 1
ATOM 1552 C CA . PRO A 1 197 ? -7.562 -26.151 5.775 1.00 72.88 197 PRO A CA 1
ATOM 1553 C C . PRO A 1 197 ? -8.704 -25.152 5.531 1.00 72.88 197 PRO A C 1
ATOM 1555 O O . PRO A 1 197 ? -9.531 -25.352 4.646 1.00 72.88 197 PRO A O 1
ATOM 1558 N N . ARG A 1 198 ? -8.772 -24.092 6.349 1.00 71.75 198 ARG A N 1
ATOM 1559 C CA . ARG A 1 198 ? -9.743 -22.997 6.253 1.00 71.75 198 ARG A CA 1
ATOM 1560 C C . ARG A 1 198 ? -9.064 -21.666 6.607 1.00 71.75 198 ARG A C 1
ATOM 1562 O O . ARG A 1 198 ? -9.132 -21.261 7.767 1.00 71.75 198 ARG A O 1
ATOM 1569 N N . PRO A 1 199 ? -8.380 -20.995 5.663 1.00 68.00 199 PRO A N 1
ATOM 1570 C CA . PRO A 1 199 ? -7.917 -19.632 5.892 1.00 68.00 199 PRO A CA 1
ATOM 1571 C C . PRO A 1 199 ? -9.148 -18.722 5.956 1.00 68.00 199 PRO A C 1
ATOM 1573 O O . PRO A 1 199 ? -10.008 -18.770 5.076 1.00 68.00 199 PRO A O 1
ATOM 1576 N N . THR A 1 200 ? -9.296 -17.931 7.016 1.00 74.38 200 THR A N 1
ATOM 1577 C CA . THR A 1 200 ? -10.491 -17.095 7.207 1.00 74.38 200 THR A CA 1
ATOM 1578 C C . THR A 1 200 ? -10.098 -15.704 7.676 1.00 74.38 200 THR A C 1
ATOM 1580 O O . THR A 1 200 ? -9.338 -15.551 8.630 1.00 74.38 200 THR A O 1
ATOM 1583 N N . TYR A 1 201 ? -10.641 -14.695 6.999 1.00 78.88 201 TYR A N 1
ATOM 1584 C CA . TYR A 1 201 ? -10.593 -13.306 7.432 1.00 78.88 201 TYR A CA 1
ATOM 1585 C C . TYR A 1 201 ? -11.973 -12.924 7.952 1.00 78.88 201 TYR A C 1
ATOM 1587 O O . TYR A 1 201 ? -12.954 -13.007 7.215 1.00 78.88 201 TYR A O 1
ATOM 1595 N N . GLU A 1 202 ? -12.050 -12.516 9.211 1.00 83.06 202 GLU A N 1
ATOM 1596 C CA . GLU A 1 202 ? -13.260 -11.949 9.797 1.00 83.06 202 GLU A CA 1
ATOM 1597 C C . GLU A 1 202 ? -13.126 -10.435 9.802 1.00 83.06 202 GLU A C 1
ATOM 1599 O O . GLU A 1 202 ? -12.142 -9.895 10.309 1.00 83.06 202 GLU A O 1
ATOM 1604 N N . ILE A 1 203 ? -14.099 -9.763 9.194 1.00 89.75 203 ILE A N 1
ATOM 1605 C CA . ILE A 1 203 ? -14.114 -8.311 9.048 1.00 89.75 203 ILE A CA 1
ATOM 1606 C C . ILE A 1 203 ? -15.353 -7.792 9.764 1.00 89.75 203 ILE A C 1
ATOM 1608 O O . ILE A 1 203 ? -16.476 -8.138 9.397 1.00 89.75 203 ILE A O 1
ATOM 1612 N N . THR A 1 204 ? -15.140 -6.939 10.758 1.00 90.25 204 THR A N 1
ATOM 1613 C CA . THR A 1 204 ? -16.202 -6.330 11.556 1.00 90.25 204 THR A CA 1
ATOM 1614 C C . THR A 1 204 ? -16.138 -4.819 11.389 1.00 90.25 204 THR A C 1
ATOM 1616 O O . THR A 1 204 ? -15.199 -4.168 11.851 1.00 90.25 204 THR A O 1
ATOM 1619 N N . PHE A 1 205 ? -17.147 -4.256 10.728 1.00 93.81 205 PHE A N 1
ATOM 1620 C CA . PHE A 1 205 ? -17.328 -2.811 10.622 1.00 93.81 205 PHE A CA 1
ATOM 1621 C C . PHE A 1 205 ? -17.975 -2.291 11.904 1.00 93.81 205 PHE A C 1
ATOM 1623 O O . PHE A 1 205 ? -19.018 -2.793 12.321 1.00 93.81 205 PHE A O 1
ATOM 1630 N N . LEU A 1 206 ? -17.351 -1.300 12.535 1.00 95.19 206 LEU A N 1
ATOM 1631 C CA . LEU A 1 206 ? -17.905 -0.618 13.700 1.00 95.19 206 LEU A CA 1
ATOM 1632 C C . LEU A 1 206 ? -18.606 0.672 13.270 1.00 95.19 206 LEU A C 1
ATOM 1634 O O . LEU A 1 206 ? -18.479 1.121 12.132 1.00 95.19 206 LEU A O 1
ATOM 1638 N N . ASN A 1 207 ? -19.361 1.274 14.186 1.00 95.75 207 ASN A N 1
ATOM 1639 C CA . ASN A 1 207 ? -20.046 2.531 13.905 1.00 95.75 207 ASN A CA 1
ATOM 1640 C C . ASN A 1 207 ? -19.041 3.653 13.620 1.00 95.75 207 ASN A C 1
ATOM 1642 O O . ASN A 1 207 ? -17.972 3.716 14.235 1.00 95.75 207 ASN A O 1
ATOM 1646 N N . GLN A 1 208 ? -19.418 4.564 12.719 1.00 96.19 208 GLN A N 1
ATOM 1647 C CA . GLN A 1 208 ? -18.664 5.794 12.500 1.00 96.19 208 GLN A CA 1
ATOM 1648 C C . GLN A 1 208 ? -18.508 6.548 13.826 1.00 96.19 208 GLN A C 1
ATOM 1650 O O . GLN A 1 208 ? -19.457 6.629 14.612 1.00 96.19 208 GLN A O 1
ATOM 1655 N N . LEU A 1 209 ? -17.323 7.111 14.064 1.00 95.94 209 LEU A N 1
ATOM 1656 C CA . LEU A 1 209 ? -17.088 7.920 15.252 1.00 95.94 209 LEU A CA 1
ATOM 1657 C C . LEU A 1 209 ? -18.051 9.120 15.276 1.00 95.94 209 LEU A C 1
ATOM 1659 O O . LEU A 1 209 ? -18.195 9.813 14.262 1.00 95.94 209 LEU A O 1
ATOM 1663 N N . PRO A 1 210 ? -18.695 9.387 16.424 1.00 96.19 210 PRO A N 1
ATOM 1664 C CA . PRO A 1 210 ? -19.436 10.618 16.625 1.00 96.19 210 PRO A CA 1
ATOM 1665 C C . PRO A 1 210 ? -18.451 11.792 16.720 1.00 96.19 210 PRO A C 1
ATOM 1667 O O . PRO A 1 210 ? -17.301 11.621 17.137 1.00 96.19 210 PRO A O 1
ATOM 1670 N N . ARG A 1 211 ? -18.891 12.989 16.322 1.00 94.88 211 ARG A N 1
ATOM 1671 C CA . ARG A 1 211 ? -18.026 14.171 16.149 1.00 94.88 211 ARG A CA 1
ATOM 1672 C C . ARG A 1 211 ? -17.287 14.568 17.431 1.00 94.88 211 ARG A C 1
ATOM 1674 O O . ARG A 1 211 ? -16.174 15.074 17.374 1.00 94.88 211 ARG A O 1
ATOM 1681 N N . GLU A 1 212 ? -17.871 14.310 18.594 1.00 96.00 212 GLU A N 1
ATOM 1682 C CA . GLU A 1 212 ? -17.299 14.622 19.910 1.00 96.00 212 GLU A CA 1
ATOM 1683 C C . GLU A 1 212 ? -16.058 13.769 20.229 1.00 96.00 212 GLU A C 1
ATOM 1685 O O . GLU A 1 212 ? -15.257 14.116 21.099 1.00 96.00 212 GLU A O 1
ATOM 1690 N N . LEU 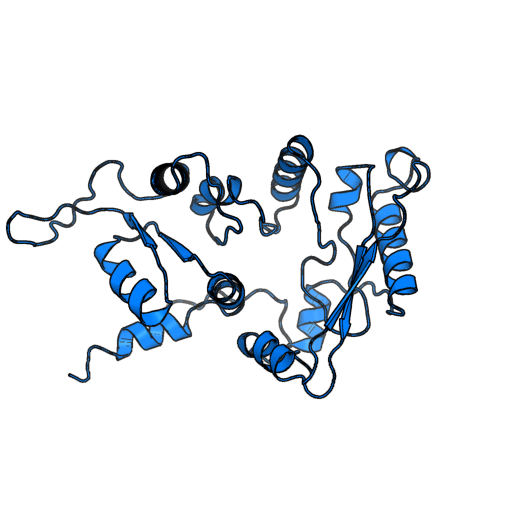A 1 213 ? -15.893 12.644 19.526 1.00 95.62 213 LEU A N 1
ATOM 1691 C CA . LEU A 1 213 ? -14.751 11.739 19.650 1.00 95.62 213 LEU A CA 1
ATOM 1692 C C . LEU A 1 213 ? -13.704 11.947 18.547 1.00 95.62 213 LEU A C 1
ATOM 1694 O O . LEU A 1 213 ? -12.776 11.145 18.444 1.00 95.62 213 LEU A O 1
ATOM 1698 N N . THR A 1 214 ? -13.825 13.008 17.746 1.00 96.62 214 THR A N 1
ATOM 1699 C CA . THR A 1 214 ? -12.872 13.369 16.687 1.00 96.62 214 THR A CA 1
ATOM 1700 C C . THR A 1 214 ? -12.165 14.689 16.995 1.00 96.62 214 THR A C 1
ATOM 1702 O O . THR A 1 214 ? -12.440 15.350 18.003 1.00 96.62 214 THR A O 1
ATOM 1705 N N . CYS A 1 215 ? -11.239 15.093 16.123 1.00 95.31 215 CYS A N 1
ATOM 1706 C CA . CYS A 1 215 ? -10.512 16.352 16.268 1.00 95.31 215 CYS A CA 1
ATOM 1707 C C . CYS A 1 215 ? -11.449 17.569 16.203 1.00 95.31 215 CYS A C 1
ATOM 1709 O O . CYS A 1 215 ? -11.285 18.508 16.981 1.00 95.31 215 CYS A O 1
ATOM 1711 N N . ALA A 1 216 ? -12.496 17.529 15.370 1.00 94.12 216 ALA A N 1
ATOM 1712 C CA . ALA A 1 216 ? -13.550 18.548 15.352 1.00 94.12 216 ALA A CA 1
ATOM 1713 C C . ALA A 1 216 ? -14.344 18.660 16.667 1.00 94.12 216 ALA A C 1
ATOM 1715 O O . ALA A 1 216 ? -14.983 19.687 16.894 1.00 94.12 216 ALA A O 1
ATOM 1716 N N . GLY A 1 217 ? -14.313 17.633 17.520 1.00 92.44 217 GLY A N 1
ATOM 1717 C CA . GLY A 1 217 ? -14.864 17.643 18.877 1.00 92.44 217 GLY A CA 1
ATOM 1718 C C . GLY A 1 217 ? -13.910 18.195 19.942 1.00 92.44 217 GLY A C 1
ATOM 1719 O O . GLY A 1 217 ? -14.239 18.165 21.125 1.00 92.44 217 GLY A O 1
ATOM 1720 N N . GLY A 1 218 ? -12.724 18.675 19.551 1.00 94.12 218 GLY A N 1
ATOM 1721 C CA . GLY A 1 218 ? -11.707 19.215 20.459 1.00 94.12 218 GLY A CA 1
ATOM 1722 C C . GLY A 1 218 ? -10.742 18.173 21.033 1.00 94.12 218 GLY A C 1
ATOM 1723 O O . GLY A 1 218 ? -9.936 18.511 21.899 1.00 94.12 218 GLY A O 1
ATOM 1724 N N . LYS A 1 219 ? -10.795 16.916 20.572 1.00 96.38 219 LYS A N 1
ATOM 1725 C CA . LYS A 1 219 ? -9.810 15.884 20.932 1.00 96.38 219 LYS A CA 1
ATOM 1726 C C . LYS A 1 219 ? -8.503 16.101 20.181 1.00 96.38 219 LYS A C 1
ATOM 1728 O O . LYS A 1 219 ? -8.502 16.519 19.027 1.00 96.38 219 LYS A O 1
ATOM 1733 N N . SER A 1 220 ? -7.377 15.760 20.798 1.00 97.38 220 SER A N 1
ATOM 1734 C CA . SER A 1 220 ? -6.116 15.698 20.060 1.00 97.38 220 SER A CA 1
ATOM 1735 C C . SER A 1 220 ? -6.092 14.482 19.114 1.00 97.38 220 SER A C 1
ATOM 1737 O O . SER A 1 220 ? -6.657 13.434 19.442 1.00 97.38 220 SER A O 1
ATOM 1739 N N . PRO A 1 221 ? -5.376 14.544 17.977 1.00 96.25 221 PRO A N 1
ATOM 1740 C CA . PRO A 1 221 ? -5.252 13.412 17.052 1.00 96.25 221 PRO A CA 1
ATOM 1741 C C . PRO A 1 221 ? -4.736 12.122 17.711 1.00 96.25 221 PRO A C 1
ATOM 1743 O O . PRO A 1 221 ? -5.125 11.015 17.340 1.00 96.25 221 PRO A O 1
ATOM 1746 N N . ILE A 1 222 ? -3.871 12.263 18.720 1.00 95.50 222 ILE A N 1
ATOM 1747 C CA . ILE A 1 222 ? -3.319 11.145 19.494 1.00 95.50 222 ILE A CA 1
ATOM 1748 C C . ILE A 1 222 ? -4.409 10.490 20.350 1.00 95.50 222 ILE A C 1
ATOM 1750 O O . ILE A 1 2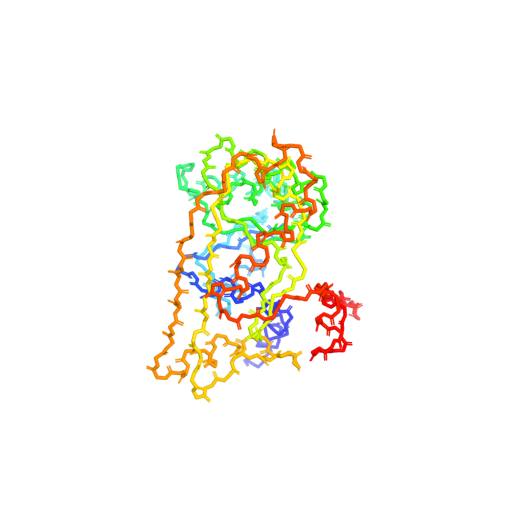22 ? -4.488 9.263 20.406 1.00 95.50 222 ILE A O 1
ATOM 1754 N N . GLU A 1 223 ? -5.274 11.278 20.994 1.00 96.31 223 GLU A N 1
ATOM 1755 C CA . GLU A 1 223 ? -6.407 10.741 21.754 1.00 96.31 223 GLU A CA 1
ATOM 1756 C C . GLU A 1 223 ? -7.382 9.979 20.858 1.00 96.31 223 GLU A C 1
ATOM 1758 O O . GLU A 1 223 ? -7.824 8.896 21.242 1.00 96.31 223 GLU A O 1
ATOM 1763 N N . VAL A 1 224 ? -7.672 10.507 19.664 1.00 97.25 224 VAL A N 1
ATOM 1764 C CA . VAL A 1 224 ? -8.534 9.845 18.673 1.00 97.25 224 VAL A CA 1
ATOM 1765 C C . VAL A 1 224 ? -7.924 8.506 18.248 1.00 97.25 224 VAL A C 1
ATOM 1767 O O . VAL A 1 224 ? -8.594 7.475 18.303 1.00 97.25 224 VAL A O 1
ATOM 1770 N N . ALA A 1 225 ? -6.632 8.484 17.902 1.00 96.25 225 ALA A N 1
ATOM 1771 C CA . ALA A 1 225 ? -5.938 7.258 17.512 1.00 96.25 225 ALA A CA 1
ATOM 1772 C C . ALA A 1 225 ? -5.923 6.205 18.632 1.00 96.25 225 ALA A C 1
ATOM 1774 O O . ALA A 1 225 ? -6.233 5.039 18.382 1.00 96.25 225 ALA A O 1
ATOM 1775 N N . ASN A 1 226 ? -5.638 6.616 19.871 1.00 96.25 226 ASN A N 1
ATOM 1776 C CA . ASN A 1 226 ? -5.644 5.729 21.036 1.00 96.25 226 ASN A CA 1
ATOM 1777 C C . ASN A 1 226 ? -7.053 5.217 21.364 1.00 96.25 226 ASN A C 1
ATOM 1779 O O . ASN A 1 226 ? -7.222 4.068 21.772 1.00 96.25 226 ASN A O 1
ATOM 1783 N N . TYR A 1 227 ? -8.082 6.052 21.197 1.00 96.88 227 TYR A N 1
ATOM 1784 C CA . TYR A 1 227 ? -9.469 5.631 21.360 1.00 96.88 227 TYR A CA 1
ATOM 1785 C C . TYR A 1 227 ? -9.839 4.548 20.343 1.00 96.88 227 TYR A C 1
ATOM 1787 O O . TYR A 1 227 ? -10.334 3.494 20.738 1.00 96.88 227 TYR A O 1
ATOM 1795 N N . ILE A 1 228 ? -9.528 4.760 19.063 1.00 96.75 228 ILE A N 1
ATOM 1796 C CA . ILE A 1 228 ? -9.813 3.791 17.999 1.00 96.75 228 ILE A CA 1
ATOM 1797 C C . ILE A 1 228 ? -9.038 2.491 18.219 1.00 96.75 228 ILE A C 1
ATOM 1799 O O . ILE A 1 228 ? -9.616 1.417 18.068 1.00 96.75 228 ILE A O 1
ATOM 1803 N N . GLN A 1 229 ? -7.768 2.566 18.629 1.00 96.31 229 GLN A N 1
ATOM 1804 C CA . GLN A 1 229 ? -6.978 1.382 18.972 1.00 96.31 229 GLN A CA 1
ATOM 1805 C C . GLN A 1 229 ? -7.676 0.548 20.054 1.00 96.31 229 GLN A C 1
ATOM 1807 O O . GLN A 1 229 ? -7.844 -0.653 19.874 1.00 96.31 229 GLN A O 1
ATOM 1812 N N . ARG A 1 230 ? -8.162 1.179 21.133 1.00 96.44 230 ARG A N 1
ATOM 1813 C CA . ARG A 1 230 ? -8.910 0.491 22.202 1.00 96.44 230 ARG A CA 1
ATOM 1814 C C . ARG A 1 230 ? -10.220 -0.115 21.716 1.00 96.44 230 ARG A C 1
ATOM 1816 O O . ARG A 1 230 ? -10.549 -1.231 22.104 1.00 96.44 230 ARG A O 1
ATOM 1823 N N . VAL A 1 231 ? -10.960 0.605 20.877 1.00 96.44 231 VAL A N 1
ATOM 1824 C CA . VAL A 1 231 ? -12.223 0.124 20.300 1.00 96.44 231 VAL A CA 1
ATOM 1825 C C . VAL A 1 231 ? -11.986 -1.116 19.432 1.00 96.44 231 VAL A C 1
ATOM 1827 O O . VAL A 1 231 ? -12.685 -2.116 19.589 1.00 96.44 231 VAL A O 1
ATOM 1830 N N . LEU A 1 232 ? -10.965 -1.091 18.571 1.00 95.94 232 LEU A N 1
ATOM 1831 C CA . LEU A 1 232 ? -10.587 -2.243 17.750 1.00 95.94 232 LEU A CA 1
ATOM 1832 C C . LEU A 1 232 ? -10.029 -3.393 18.595 1.00 95.94 232 LEU A C 1
ATOM 1834 O O . LEU A 1 232 ? -10.388 -4.542 18.358 1.00 95.94 232 LEU A O 1
ATOM 1838 N N . GLY A 1 233 ? -9.210 -3.094 19.606 1.00 93.75 233 GLY A N 1
ATOM 1839 C CA . GLY A 1 233 ? -8.679 -4.087 20.540 1.00 93.75 233 GLY A CA 1
ATOM 1840 C C . GLY A 1 233 ? -9.796 -4.809 21.288 1.00 93.75 233 GLY A C 1
ATOM 1841 O O . GL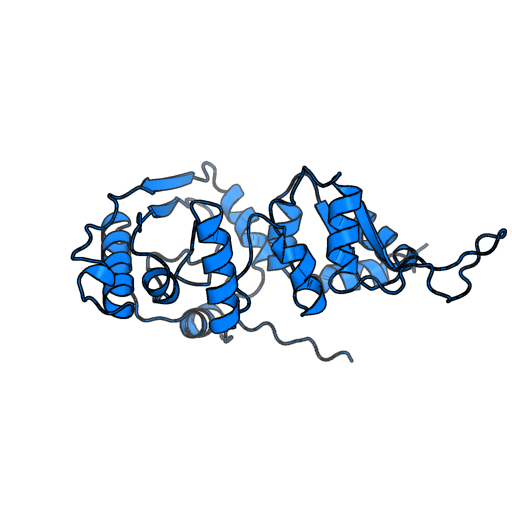Y A 1 233 ? -9.812 -6.034 21.325 1.00 93.75 233 GLY A O 1
ATOM 1842 N N . GLY A 1 234 ? -10.794 -4.071 21.780 1.00 94.75 234 GLY A N 1
ATOM 1843 C CA . GLY A 1 234 ? -11.983 -4.644 22.413 1.00 94.75 234 GLY A CA 1
ATOM 1844 C C . GLY A 1 234 ? -12.809 -5.517 21.465 1.00 94.75 234 GLY A C 1
ATOM 1845 O O . GLY A 1 234 ? -13.216 -6.609 21.849 1.00 94.75 234 GLY A O 1
ATOM 1846 N N . ALA A 1 235 ? -13.013 -5.081 20.217 1.00 93.81 235 ALA A N 1
ATOM 1847 C CA . ALA A 1 235 ? -13.752 -5.854 19.215 1.00 93.81 235 ALA A CA 1
ATOM 1848 C C . ALA A 1 235 ? -13.028 -7.146 18.789 1.00 93.81 235 ALA A C 1
ATOM 1850 O O . ALA A 1 235 ? -13.678 -8.141 18.476 1.00 93.81 235 ALA A O 1
ATOM 1851 N N . LEU A 1 236 ? -11.693 -7.132 18.772 1.00 91.06 236 LEU A N 1
ATOM 1852 C CA . LEU A 1 236 ? -10.856 -8.278 18.404 1.00 91.06 236 LEU A CA 1
ATOM 1853 C C . LEU A 1 236 ? -10.509 -9.186 19.595 1.00 91.06 236 LEU A C 1
ATOM 1855 O O . LEU A 1 236 ? -10.078 -10.317 19.388 1.00 91.06 236 LEU A O 1
ATOM 1859 N N . GLY A 1 237 ? -10.664 -8.697 20.829 1.00 92.44 237 GLY A N 1
ATOM 1860 C CA . GLY A 1 237 ? -10.113 -9.335 22.027 1.00 92.44 237 GLY A CA 1
ATOM 1861 C C . GLY A 1 237 ? -8.582 -9.258 22.099 1.00 92.44 237 GLY A C 1
ATOM 1862 O O . GLY A 1 237 ? -7.952 -10.153 22.654 1.00 92.44 237 GLY A O 1
ATOM 1863 N N . PHE A 1 238 ? -7.978 -8.235 21.487 1.00 92.00 238 PHE A N 1
ATOM 1864 C CA . PHE A 1 238 ? -6.525 -8.064 21.379 1.00 92.00 238 PHE A CA 1
ATOM 1865 C C . PHE A 1 238 ? -5.998 -7.066 22.411 1.00 92.00 238 PHE A C 1
ATOM 1867 O O . PHE A 1 238 ? -6.654 -6.073 22.739 1.00 92.00 238 PHE A O 1
ATOM 1874 N N . GLU A 1 239 ? -4.766 -7.284 22.871 1.00 91.06 239 GLU A N 1
ATOM 1875 C CA . GLU A 1 239 ? -4.079 -6.339 23.752 1.00 91.06 239 GLU A CA 1
ATOM 1876 C C . GLU A 1 239 ? -3.672 -5.072 22.982 1.00 91.06 239 GLU A C 1
ATOM 1878 O O . GLU A 1 239 ? -3.123 -5.137 21.885 1.00 91.06 239 GLU A O 1
ATOM 1883 N N . CYS A 1 240 ? -3.922 -3.890 23.545 1.00 91.69 240 CYS A N 1
ATOM 1884 C CA . CYS A 1 240 ? -3.453 -2.632 22.961 1.00 91.69 240 CYS A CA 1
ATOM 1885 C C . CYS A 1 240 ? -2.067 -2.295 23.507 1.00 91.69 240 CYS A C 1
ATOM 1887 O O . CYS A 1 240 ? -1.910 -2.093 24.709 1.00 91.69 240 CYS A O 1
ATOM 1889 N N . THR A 1 241 ? -1.074 -2.184 22.628 1.00 89.75 241 THR A N 1
ATOM 1890 C CA . THR A 1 241 ? 0.310 -1.911 23.029 1.00 89.75 241 THR A CA 1
ATOM 1891 C C . THR A 1 241 ? 0.753 -0.512 22.615 1.00 89.75 241 THR A C 1
ATOM 1893 O O . THR A 1 241 ? 0.210 0.096 21.689 1.00 89.75 241 THR A O 1
ATOM 1896 N N . ASN A 1 242 ? 1.812 -0.028 23.265 1.00 86.88 242 ASN A N 1
ATOM 1897 C CA . ASN A 1 242 ? 2.558 1.153 22.825 1.00 86.88 242 ASN A CA 1
ATOM 1898 C C . ASN A 1 242 ? 3.725 0.797 21.892 1.00 86.88 242 ASN A C 1
ATOM 1900 O O . ASN A 1 242 ? 4.524 1.672 21.553 1.00 86.88 242 ASN A O 1
ATOM 1904 N N . PHE A 1 243 ? 3.834 -0.468 21.469 1.00 84.25 243 PHE A N 1
ATOM 1905 C CA . PHE A 1 243 ? 4.923 -0.909 20.613 1.00 84.25 243 PHE A CA 1
ATOM 1906 C C . PHE A 1 243 ? 4.816 -0.259 19.244 1.00 84.25 243 PHE A C 1
ATOM 1908 O O . PHE A 1 243 ? 3.789 -0.311 18.561 1.00 84.25 243 PHE A O 1
ATOM 1915 N N . THR A 1 244 ? 5.913 0.355 18.831 1.00 81.69 244 THR A N 1
ATOM 1916 C CA . THR A 1 244 ? 6.077 0.824 17.469 1.00 81.69 244 THR A CA 1
ATOM 1917 C C . THR A 1 244 ? 6.446 -0.342 16.561 1.00 81.69 244 THR A C 1
ATOM 1919 O O . THR A 1 244 ? 6.853 -1.424 16.991 1.00 81.69 244 THR A O 1
ATOM 1922 N N . ARG A 1 245 ? 6.390 -0.096 15.252 1.00 71.69 245 ARG A N 1
ATOM 1923 C CA . ARG A 1 245 ? 6.961 -1.003 14.257 1.00 71.69 245 ARG A CA 1
ATOM 1924 C C . ARG A 1 245 ? 8.405 -1.408 14.600 1.00 71.69 245 ARG A C 1
ATOM 1926 O O . ARG A 1 245 ? 8.741 -2.577 14.436 1.00 71.69 245 ARG A O 1
ATOM 1933 N N . LYS A 1 246 ? 9.250 -0.463 15.030 1.00 73.94 246 LYS A N 1
ATOM 1934 C CA . LYS A 1 246 ? 10.661 -0.739 15.351 1.00 73.94 246 LYS A CA 1
ATOM 1935 C C . LYS A 1 246 ? 10.770 -1.709 16.523 1.00 73.94 246 LYS A C 1
ATOM 1937 O O . LYS A 1 246 ? 11.500 -2.685 16.415 1.00 73.94 246 LYS A O 1
ATOM 1942 N N . ASP A 1 247 ? 9.975 -1.488 17.567 1.00 77.25 247 ASP A N 1
ATOM 1943 C CA . ASP A 1 247 ? 9.942 -2.355 18.751 1.00 77.25 247 ASP A CA 1
ATOM 1944 C C . ASP A 1 247 ? 9.492 -3.765 18.374 1.00 77.25 247 ASP A C 1
ATOM 1946 O O . ASP A 1 247 ? 10.141 -4.745 18.731 1.00 77.25 247 ASP A O 1
ATOM 1950 N N . LYS A 1 248 ? 8.451 -3.874 17.539 1.00 70.44 248 LYS A N 1
ATOM 1951 C CA . LYS A 1 248 ? 8.005 -5.159 16.998 1.00 70.44 248 LYS A CA 1
ATOM 1952 C C . LYS A 1 248 ? 9.136 -5.904 16.288 1.00 70.44 248 LYS A C 1
ATOM 1954 O O . LYS A 1 248 ? 9.342 -7.091 16.536 1.00 70.44 248 LYS A O 1
ATOM 1959 N N . TYR A 1 249 ? 9.821 -5.252 15.348 1.00 65.12 249 TYR A N 1
ATOM 1960 C CA . TYR A 1 249 ? 10.892 -5.910 14.599 1.00 65.12 249 TYR A CA 1
ATOM 1961 C C . TYR A 1 249 ? 12.088 -6.243 15.494 1.00 65.12 249 TYR A C 1
ATOM 1963 O O . TYR A 1 249 ? 12.705 -7.291 15.296 1.00 65.12 249 TYR A O 1
ATOM 1971 N N . ALA A 1 250 ? 12.371 -5.425 16.509 1.00 71.94 250 ALA A N 1
ATOM 1972 C CA . ALA A 1 250 ? 13.430 -5.700 17.467 1.00 71.94 250 ALA A CA 1
ATOM 1973 C C . ALA A 1 250 ? 13.099 -6.955 18.287 1.00 71.94 250 ALA A C 1
ATOM 1975 O O . ALA A 1 250 ? 13.931 -7.854 18.385 1.00 71.94 250 ALA A O 1
ATOM 1976 N N . MET A 1 251 ? 11.864 -7.067 18.789 1.00 67.88 251 MET A N 1
ATOM 1977 C CA . MET A 1 251 ? 11.413 -8.211 19.589 1.00 67.88 251 MET A CA 1
ATOM 1978 C C . MET A 1 251 ? 11.301 -9.504 18.774 1.00 67.88 251 MET A C 1
ATOM 1980 O O . MET A 1 251 ? 11.713 -10.563 19.240 1.00 67.88 251 MET A O 1
ATOM 1984 N N . LEU A 1 252 ? 10.745 -9.441 17.561 1.00 62.50 252 LEU A N 1
ATOM 1985 C CA . LEU A 1 252 ? 10.440 -10.644 16.779 1.00 62.50 252 LEU A CA 1
ATOM 1986 C C . LEU A 1 252 ? 11.587 -11.095 15.861 1.00 62.50 252 LEU A C 1
ATOM 1988 O O . LEU A 1 252 ? 11.698 -12.281 15.551 1.00 62.50 252 LEU A O 1
ATOM 1992 N N . ALA A 1 253 ? 12.409 -10.155 15.389 1.00 57.62 253 ALA A N 1
ATOM 1993 C CA . ALA A 1 253 ? 13.397 -10.390 14.337 1.00 57.62 253 ALA A CA 1
ATOM 1994 C C . ALA A 1 253 ? 14.813 -9.904 14.687 1.00 57.62 253 ALA A C 1
ATOM 1996 O O . ALA A 1 253 ? 15.726 -10.134 13.899 1.00 57.62 253 ALA A O 1
ATOM 1997 N N . GLY A 1 254 ? 15.009 -9.203 15.812 1.00 60.31 254 GLY A N 1
ATOM 1998 C CA . GLY A 1 254 ? 16.295 -8.586 16.156 1.00 60.31 254 GLY A CA 1
ATOM 1999 C C . GLY A 1 254 ? 16.748 -7.493 15.175 1.00 60.31 254 GLY A C 1
ATOM 2000 O O . GLY A 1 254 ? 17.937 -7.204 15.094 1.00 60.31 254 GLY A O 1
ATOM 2001 N N . THR A 1 255 ? 15.828 -6.905 14.399 1.00 58.66 255 THR A N 1
ATOM 2002 C CA . THR A 1 255 ? 16.109 -5.834 13.418 1.00 58.66 255 THR A CA 1
ATOM 2003 C C . THR A 1 255 ? 15.201 -4.632 13.673 1.00 58.66 255 THR A C 1
ATOM 2005 O O . THR A 1 255 ? 14.193 -4.761 14.347 1.00 58.66 255 THR A O 1
ATOM 2008 N N . ASP A 1 256 ? 15.486 -3.450 13.129 1.00 56.88 256 ASP A N 1
ATOM 2009 C CA . ASP A 1 256 ? 14.601 -2.274 13.266 1.00 56.88 256 ASP A CA 1
ATOM 2010 C C . ASP A 1 256 ? 13.476 -2.234 12.204 1.00 56.88 256 ASP A C 1
ATOM 2012 O O . ASP A 1 256 ? 12.711 -1.26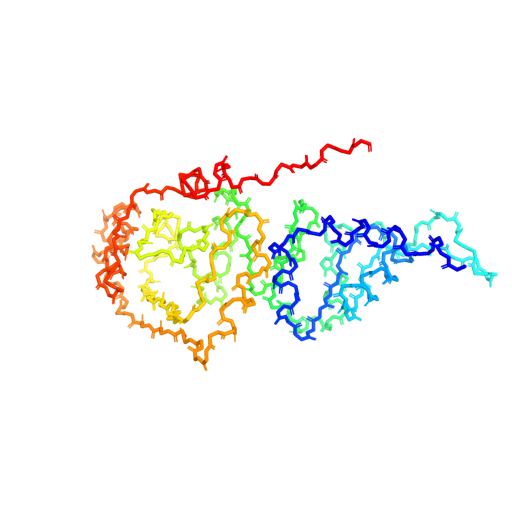8 12.099 1.00 56.88 256 ASP A O 1
ATOM 2016 N N . GLY A 1 257 ? 13.366 -3.290 11.390 1.00 54.38 257 GLY A N 1
ATOM 2017 C CA . GLY A 1 257 ? 12.421 -3.378 10.282 1.00 54.38 257 GLY A CA 1
ATOM 2018 C C . GLY A 1 257 ? 12.801 -2.539 9.062 1.00 54.38 257 GLY A C 1
ATOM 2019 O O . GLY A 1 257 ? 11.985 -2.436 8.133 1.00 54.38 257 GLY A O 1
ATOM 2020 N N . VAL A 1 258 ? 13.990 -1.930 9.053 1.00 55.00 258 VAL A N 1
ATOM 2021 C CA . VAL A 1 258 ? 14.639 -1.378 7.864 1.00 55.00 258 VAL A CA 1
ATOM 2022 C C . VAL A 1 258 ? 15.422 -2.511 7.219 1.00 55.00 258 VAL A C 1
ATOM 2024 O O . VAL A 1 258 ? 16.220 -3.183 7.862 1.00 55.00 258 VAL A O 1
ATOM 2027 N N . VAL A 1 259 ? 15.173 -2.761 5.936 1.00 50.28 259 VAL A N 1
ATOM 2028 C CA . VAL A 1 259 ? 16.000 -3.707 5.189 1.00 50.28 259 VAL A CA 1
ATOM 2029 C C . VAL A 1 259 ? 17.283 -2.965 4.825 1.00 50.28 259 VAL A C 1
ATOM 2031 O O . VAL A 1 259 ? 17.195 -1.950 4.128 1.00 50.28 259 VAL A O 1
ATOM 2034 N N . PRO A 1 260 ? 18.459 -3.397 5.318 1.00 46.94 260 PRO A N 1
ATOM 2035 C CA . PRO A 1 260 ? 19.704 -2.751 4.956 1.00 46.94 260 PRO A CA 1
ATOM 2036 C C . PRO A 1 260 ? 19.883 -2.863 3.447 1.00 46.94 260 PRO A C 1
ATOM 2038 O O . PRO A 1 260 ? 19.746 -3.941 2.866 1.00 46.94 260 PRO A O 1
ATOM 2041 N N . ASN A 1 261 ? 20.181 -1.734 2.810 1.00 42.72 261 ASN A N 1
ATOM 2042 C CA . ASN A 1 261 ? 20.578 -1.717 1.412 1.00 42.72 261 ASN A CA 1
ATOM 2043 C C . ASN A 1 261 ? 21.843 -2.580 1.329 1.00 42.72 261 ASN A C 1
ATOM 2045 O O . ASN A 1 261 ? 22.855 -2.211 1.934 1.00 42.72 261 ASN A O 1
ATOM 2049 N N . LYS A 1 262 ? 21.787 -3.753 0.679 1.00 40.47 262 LYS A N 1
ATOM 2050 C CA . LYS A 1 262 ? 22.988 -4.576 0.491 1.00 40.47 262 LYS A CA 1
ATOM 2051 C C . LYS A 1 262 ? 24.037 -3.666 -0.144 1.00 40.47 262 LYS A C 1
ATOM 2053 O O . LYS A 1 262 ? 23.833 -3.164 -1.251 1.00 40.47 262 LYS A O 1
ATOM 2058 N N . LYS A 1 263 ? 25.131 -3.394 0.577 1.00 33.84 263 LYS A N 1
ATOM 2059 C CA . LYS A 1 263 ? 26.295 -2.741 -0.022 1.00 33.84 263 LYS A CA 1
ATOM 2060 C C . LYS A 1 263 ? 26.698 -3.629 -1.191 1.00 33.84 263 LYS A C 1
ATOM 2062 O O . LYS A 1 263 ? 26.991 -4.804 -0.986 1.00 33.84 263 LYS A O 1
ATOM 2067 N N . LYS A 1 264 ? 26.625 -3.074 -2.400 1.00 38.81 264 LYS A N 1
ATOM 2068 C CA . LYS A 1 264 ? 27.160 -3.708 -3.600 1.00 38.81 264 LYS A CA 1
ATOM 2069 C C . LYS A 1 264 ? 28.649 -3.942 -3.345 1.00 38.81 264 LYS A C 1
ATOM 2071 O O . LYS A 1 264 ? 29.389 -2.968 -3.215 1.00 38.81 264 LYS A O 1
ATOM 2076 N N . GLY A 1 265 ? 29.020 -5.204 -3.150 1.00 34.12 265 GLY A N 1
ATOM 2077 C CA . GLY A 1 265 ? 30.382 -5.669 -3.396 1.00 34.12 265 GLY A CA 1
ATOM 2078 C C . GLY A 1 265 ? 30.619 -5.772 -4.892 1.00 34.12 265 GLY A C 1
ATOM 2079 O O . GLY A 1 265 ? 29.614 -5.931 -5.627 1.00 34.12 265 GLY A O 1
#

Mean predicted aligned error: 12.56 Å